Protein AF-A0A954ZZT2-F1 (afdb_monomer_lite)

Radius of gyration: 34.88 Å; chains: 1; bounding box: 81×57×88 Å

pLDDT: mean 73.2, std 16.26, range [45.31, 95.06]

Foldseek 3Di:
DDDDDDDDPPDPDPVVVVPVVVVVVVVPPPPPPDDPDDDPPDDPDPDPPDPPCPPVLNVLQVVLCVLVCLLPVVVVVVVVVVVVLVVVVVVVVVVQVVLLVVLVVVLVVCVVVVVVVSVVLCCCLVVVDDPPPDDPDDPPVVPPPDRSDPVVVSRPDDDDRPDDDDPDDPSSVQSVDPVNVVVSNVSSVVSNVSSCVVVPPPPVVVVD

Sequence (208 aa):
MTDQPNPIPDTVQPSLARSVWLRAKAAFTWTTSHTRRCSTWTLRATDRLGWSLLDPGWPFVIAAIGLLGATVLIPAFDRLDEAMWERDRASAYEQNRLDRIELHTAYLDAIERGEPGLVRSLAAEQLNRIPAGESPLLPTSNTLFLPASVFRDLEPGLITIEPRQIKNSLLERWTTNDHIRPWLILAGGVMLLIGLLPMQRREESRAL

Structure (mmCIF, N/CA/C/O backbone):
data_AF-A0A954ZZT2-F1
#
_entry.id   AF-A0A954ZZT2-F1
#
loop_
_atom_site.group_PDB
_atom_site.id
_atom_site.type_symbol
_atom_site.label_atom_id
_atom_site.label_alt_id
_atom_site.label_comp_id
_atom_site.label_asym_id
_atom_site.label_entity_id
_atom_site.label_seq_id
_atom_site.pdbx_PDB_ins_code
_atom_site.Cartn_x
_atom_site.Cartn_y
_atom_site.Cartn_z
_atom_site.occupancy
_atom_site.B_iso_or_equiv
_atom_site.auth_seq_id
_atom_site.auth_comp_id
_atom_site.auth_asym_id
_atom_site.auth_atom_id
_atom_site.pdbx_PDB_model_num
ATOM 1 N N . MET A 1 1 ? -5.606 11.806 43.693 1.00 46.94 1 MET A N 1
ATOM 2 C CA . MET A 1 1 ? -5.911 10.484 43.117 1.00 46.94 1 MET A CA 1
ATOM 3 C C . MET A 1 1 ? -5.665 10.637 41.630 1.00 46.94 1 MET A C 1
ATOM 5 O O . MET A 1 1 ? -6.473 11.230 40.936 1.00 46.94 1 MET A O 1
ATOM 9 N N . THR A 1 2 ? -4.421 10.385 41.243 1.00 48.28 2 THR A N 1
ATOM 10 C CA . THR A 1 2 ? -3.808 10.783 39.971 1.00 48.28 2 THR A CA 1
ATOM 11 C C . THR A 1 2 ? -4.015 9.688 38.941 1.00 48.28 2 THR A C 1
ATOM 13 O O . THR A 1 2 ? -3.560 8.566 39.149 1.00 48.28 2 THR A O 1
ATOM 16 N N . ASP A 1 3 ? -4.710 10.046 37.870 1.00 52.56 3 ASP A N 1
ATOM 17 C CA . ASP A 1 3 ? -4.964 9.229 36.693 1.00 52.56 3 ASP A CA 1
ATOM 18 C C . ASP A 1 3 ? -3.674 9.150 35.866 1.00 52.56 3 ASP A C 1
ATOM 20 O O . ASP A 1 3 ? -3.167 10.163 35.375 1.00 52.56 3 ASP A O 1
ATOM 24 N N . GLN A 1 4 ? -3.061 7.968 35.841 1.00 58.88 4 GLN A N 1
ATOM 25 C CA . GLN A 1 4 ? -1.827 7.720 35.108 1.00 58.88 4 GLN A CA 1
ATOM 26 C C . GLN A 1 4 ? -2.216 7.150 33.735 1.00 58.88 4 GLN A C 1
ATOM 28 O O . GLN A 1 4 ? -2.818 6.078 33.695 1.00 58.88 4 GLN A O 1
ATOM 33 N N . PRO A 1 5 ? -1.899 7.822 32.613 1.00 60.56 5 PRO A N 1
ATOM 34 C CA . PRO A 1 5 ? -2.259 7.327 31.291 1.00 60.56 5 PRO A CA 1
ATOM 35 C C . PRO A 1 5 ? -1.564 5.988 31.019 1.00 60.56 5 PRO A C 1
ATOM 37 O O . PRO A 1 5 ? -0.344 5.865 31.148 1.00 60.56 5 PRO A O 1
ATOM 40 N N . ASN A 1 6 ? -2.377 4.992 30.670 1.00 66.06 6 ASN A N 1
ATOM 41 C CA . ASN A 1 6 ? -1.965 3.637 30.325 1.00 66.06 6 ASN A CA 1
ATOM 42 C C . ASN A 1 6 ? -1.001 3.682 29.118 1.00 66.06 6 ASN A C 1
ATOM 44 O O . ASN A 1 6 ? -1.374 4.235 28.078 1.00 66.06 6 ASN A O 1
ATOM 48 N N . PRO A 1 7 ? 0.240 3.173 29.224 1.00 59.62 7 PRO A N 1
ATOM 49 C CA . PRO A 1 7 ? 1.165 3.157 28.099 1.00 59.62 7 PRO A CA 1
ATOM 50 C C . PRO A 1 7 ? 0.653 2.216 27.001 1.00 59.62 7 PRO A C 1
ATOM 52 O O . PRO A 1 7 ? 0.391 1.038 27.237 1.00 59.62 7 PRO A O 1
ATOM 55 N N . ILE A 1 8 ? 0.536 2.758 25.790 1.00 62.59 8 ILE A N 1
ATOM 56 C CA . ILE A 1 8 ? 0.211 2.031 24.559 1.00 62.59 8 ILE A CA 1
ATOM 57 C C . ILE A 1 8 ? 1.231 0.887 24.376 1.00 62.59 8 ILE A C 1
ATOM 59 O O . ILE A 1 8 ? 2.438 1.130 24.472 1.00 62.59 8 ILE A O 1
ATOM 63 N N . PRO A 1 9 ? 0.800 -0.364 24.128 1.00 59.66 9 PRO A N 1
ATOM 64 C CA . PRO A 1 9 ? 1.721 -1.469 23.896 1.00 59.66 9 PRO A CA 1
ATOM 65 C C . PRO A 1 9 ? 2.389 -1.356 22.513 1.00 59.66 9 PRO A C 1
ATOM 67 O O . PRO A 1 9 ? 1.910 -1.900 21.521 1.00 59.66 9 PRO A O 1
ATOM 70 N N . ASP A 1 10 ? 3.558 -0.715 22.460 1.00 57.97 10 ASP A N 1
ATOM 71 C CA . ASP A 1 10 ? 4.433 -0.608 21.277 1.00 57.97 10 ASP A CA 1
ATOM 72 C C . ASP A 1 10 ? 5.173 -1.924 20.942 1.00 57.97 10 ASP A C 1
ATOM 74 O O . ASP A 1 10 ? 6.395 -1.958 20.782 1.00 57.97 10 ASP A O 1
ATOM 78 N N . THR A 1 11 ? 4.472 -3.057 20.835 1.00 50.41 11 THR A N 1
ATOM 79 C CA . THR A 1 11 ? 5.125 -4.333 20.479 1.00 50.41 11 THR A CA 1
ATOM 80 C C . THR A 1 11 ? 4.388 -5.126 19.407 1.00 50.41 11 THR A C 1
ATOM 82 O O . THR A 1 11 ? 3.996 -6.275 19.595 1.00 50.41 11 THR A O 1
ATOM 85 N N . VAL A 1 12 ? 4.322 -4.567 18.197 1.00 54.19 12 VAL A N 1
ATOM 86 C CA . VAL A 1 12 ? 4.210 -5.400 16.991 1.00 54.19 12 VAL A CA 1
ATOM 87 C C . VAL A 1 12 ? 5.562 -6.092 16.781 1.00 54.19 12 VAL A C 1
ATOM 89 O O . VAL A 1 12 ? 6.496 -5.530 16.210 1.00 54.19 12 VAL A O 1
ATOM 92 N N . GLN A 1 13 ? 5.691 -7.313 17.309 1.00 54.81 13 GLN A N 1
ATOM 93 C CA . GLN A 1 13 ? 6.869 -8.171 17.157 1.00 54.81 13 GLN A CA 1
ATOM 94 C C . GLN A 1 13 ? 7.187 -8.433 15.666 1.00 54.81 13 GLN A C 1
ATOM 96 O O . GLN A 1 13 ? 6.411 -9.103 14.983 1.00 54.81 13 GLN A O 1
ATOM 101 N N . PRO A 1 14 ? 8.368 -8.039 15.148 1.00 54.28 14 PRO A N 1
ATOM 102 C CA . PRO A 1 14 ? 8.774 -8.313 13.763 1.00 54.28 14 PRO A CA 1
ATOM 103 C C . PRO A 1 14 ? 9.314 -9.745 13.542 1.00 54.28 14 PRO A C 1
ATOM 105 O O . PRO A 1 14 ? 10.009 -10.015 12.559 1.00 54.28 14 PRO A O 1
ATOM 108 N N . SER A 1 15 ? 9.047 -10.692 14.448 1.00 55.22 15 SER A N 1
ATOM 109 C CA . SER A 1 15 ? 9.712 -12.005 14.463 1.00 55.22 15 SER A CA 1
ATOM 110 C C . SER A 1 15 ? 9.201 -12.986 13.395 1.00 55.22 15 SER A C 1
ATOM 112 O O . SER A 1 15 ? 9.954 -13.870 12.980 1.00 55.22 15 SER A O 1
ATOM 114 N N . LEU A 1 16 ? 7.986 -12.803 12.864 1.00 52.12 16 LEU A N 1
ATOM 115 C CA . LEU A 1 16 ? 7.419 -13.688 11.832 1.00 52.12 16 LEU A CA 1
ATOM 116 C C . LEU A 1 16 ? 7.824 -13.326 10.391 1.00 52.12 16 LEU A C 1
ATOM 118 O O . LEU A 1 16 ? 7.761 -14.178 9.507 1.00 52.12 16 LEU A O 1
ATOM 122 N N . ALA A 1 17 ? 8.340 -12.118 10.139 1.00 49.72 17 ALA A N 1
ATOM 123 C CA . ALA A 1 17 ? 8.795 -11.720 8.799 1.00 49.72 17 ALA A CA 1
ATOM 124 C C . ALA A 1 17 ? 10.109 -12.411 8.370 1.00 49.72 17 ALA A C 1
ATOM 126 O O . ALA A 1 17 ? 10.405 -12.521 7.178 1.00 49.72 17 ALA A O 1
ATOM 127 N N . ARG A 1 18 ? 10.903 -12.924 9.324 1.00 55.03 18 ARG A N 1
ATOM 128 C CA . ARG A 1 18 ? 12.186 -13.591 9.031 1.00 55.03 18 ARG A CA 1
ATOM 129 C C . ARG A 1 18 ? 12.046 -15.058 8.610 1.00 55.03 18 ARG A C 1
ATOM 131 O O . ARG A 1 18 ? 12.901 -15.547 7.872 1.00 55.03 18 ARG A O 1
ATOM 138 N N . SER A 1 19 ? 10.997 -15.768 9.025 1.00 53.59 19 SER A N 1
ATOM 139 C CA . SER A 1 19 ? 10.869 -17.213 8.768 1.00 53.59 19 SER A CA 1
ATOM 140 C C . SER A 1 19 ? 10.402 -17.539 7.342 1.00 53.59 19 SER A C 1
ATOM 142 O O . SER A 1 19 ? 10.838 -18.538 6.767 1.00 53.59 19 SER A O 1
ATOM 144 N N . VAL A 1 20 ? 9.605 -16.665 6.717 1.00 56.78 20 VAL A N 1
ATOM 145 C CA . VAL A 1 20 ? 9.165 -16.827 5.316 1.00 56.78 20 VAL A CA 1
ATOM 146 C C . VAL A 1 20 ? 10.318 -16.573 4.335 1.00 56.78 20 VAL A C 1
ATOM 148 O O . VAL A 1 20 ? 10.505 -17.329 3.379 1.00 56.78 20 VAL A O 1
ATOM 151 N N . TRP A 1 21 ? 11.177 -15.589 4.622 1.00 52.53 21 TRP A N 1
ATOM 152 C CA . TRP A 1 21 ? 12.359 -15.283 3.805 1.00 52.53 21 TRP A CA 1
ATOM 153 C C . TRP A 1 21 ? 13.398 -16.416 3.772 1.00 52.53 21 TRP A C 1
ATOM 155 O O . TRP A 1 21 ? 14.084 -16.604 2.766 1.00 52.53 21 TRP A O 1
ATOM 165 N N . LEU A 1 22 ? 13.500 -17.213 4.841 1.00 53.84 22 LEU A N 1
ATOM 166 C CA . LEU A 1 22 ? 14.427 -18.348 4.894 1.00 53.84 22 LEU A CA 1
ATOM 167 C C . LEU A 1 22 ? 13.934 -19.563 4.092 1.00 53.84 22 LEU A C 1
ATOM 169 O O . LEU A 1 22 ? 14.756 -20.283 3.528 1.00 53.84 22 LEU A O 1
ATOM 173 N N . ARG A 1 23 ? 12.616 -19.762 3.948 1.00 53.41 23 ARG A N 1
ATOM 174 C CA . ARG A 1 23 ? 12.072 -20.845 3.108 1.00 53.41 23 ARG A CA 1
ATOM 175 C C . ARG A 1 23 ? 12.123 -20.529 1.610 1.00 53.41 23 ARG A C 1
ATOM 177 O O . ARG A 1 23 ? 12.378 -21.437 0.824 1.00 53.41 23 ARG A O 1
ATOM 184 N N . ALA A 1 24 ? 12.003 -19.261 1.212 1.00 51.53 24 ALA A N 1
ATOM 185 C CA . ALA A 1 24 ? 12.169 -18.860 -0.190 1.00 51.53 24 ALA A CA 1
ATOM 186 C C . ALA A 1 24 ? 13.616 -19.043 -0.698 1.00 51.53 24 ALA A C 1
ATOM 188 O O . ALA A 1 24 ? 13.823 -19.452 -1.840 1.00 51.53 24 ALA A O 1
ATOM 189 N N . LYS A 1 25 ? 14.631 -18.840 0.158 1.00 51.28 25 LYS A N 1
ATOM 190 C CA . LYS A 1 25 ? 16.038 -19.109 -0.201 1.00 51.28 25 LYS A CA 1
ATOM 191 C C . LYS A 1 25 ? 16.357 -20.598 -0.378 1.00 51.28 25 LYS A C 1
ATOM 193 O O . LYS A 1 25 ? 17.259 -20.921 -1.144 1.00 51.28 25 LYS A O 1
ATOM 198 N N . ALA A 1 26 ? 15.634 -21.497 0.290 1.00 49.50 26 ALA A N 1
ATOM 199 C CA . ALA A 1 26 ? 15.898 -22.935 0.213 1.00 49.50 26 ALA A CA 1
ATOM 200 C C . ALA A 1 26 ? 15.310 -23.604 -1.044 1.00 49.50 26 ALA A C 1
ATOM 202 O O . ALA A 1 26 ? 15.818 -24.634 -1.475 1.00 49.50 26 ALA A O 1
ATOM 203 N N . ALA A 1 27 ? 14.281 -23.018 -1.666 1.00 47.66 27 ALA A N 1
ATOM 204 C CA . ALA A 1 27 ? 13.694 -23.558 -2.896 1.00 47.66 27 ALA A CA 1
ATOM 205 C C . ALA A 1 27 ? 14.479 -23.175 -4.167 1.00 47.66 27 ALA A C 1
ATOM 207 O O . ALA A 1 27 ? 14.349 -23.838 -5.192 1.00 47.66 27 ALA A O 1
ATOM 208 N N . PHE A 1 28 ? 15.320 -22.135 -4.111 1.00 47.03 28 PHE A N 1
ATOM 209 C CA . PHE A 1 28 ? 16.067 -21.645 -5.277 1.00 47.03 28 PHE A CA 1
ATOM 210 C C . PHE A 1 28 ? 17.471 -22.261 -5.429 1.00 47.03 28 PHE A C 1
ATOM 212 O O . PHE A 1 28 ? 18.170 -21.988 -6.400 1.00 47.03 28 PHE A O 1
ATOM 219 N N . THR A 1 29 ? 17.910 -23.109 -4.495 1.00 52.84 29 THR A N 1
ATOM 220 C CA . THR A 1 29 ? 19.276 -23.665 -4.491 1.00 52.84 29 THR A CA 1
ATOM 221 C C . THR A 1 29 ? 19.376 -25.119 -4.961 1.00 52.84 29 THR A C 1
ATOM 223 O O . THR A 1 29 ? 20.460 -25.692 -4.888 1.00 52.84 29 THR A O 1
ATOM 226 N N . TRP A 1 30 ? 18.297 -25.731 -5.471 1.00 50.53 30 TRP A N 1
ATOM 227 C CA . TRP A 1 30 ? 18.252 -27.188 -5.702 1.00 50.53 30 TRP A CA 1
ATOM 228 C C . TRP A 1 30 ? 18.155 -27.684 -7.156 1.00 50.53 30 TRP A C 1
ATOM 230 O O . TRP A 1 30 ? 17.943 -28.874 -7.373 1.00 50.53 30 TRP A O 1
ATOM 240 N N . THR A 1 31 ? 18.380 -26.840 -8.170 1.00 53.06 31 THR A N 1
ATOM 241 C CA . THR A 1 31 ? 18.335 -27.271 -9.590 1.00 53.06 31 THR A CA 1
ATOM 242 C C . THR A 1 31 ? 19.587 -26.927 -10.403 1.00 53.06 31 THR A C 1
ATOM 244 O O . THR A 1 31 ? 19.515 -26.695 -11.605 1.00 53.06 31 THR A O 1
ATOM 247 N N . THR A 1 32 ? 20.769 -26.937 -9.784 1.00 58.91 32 THR A N 1
ATOM 248 C CA . THR A 1 32 ? 22.051 -26.780 -10.504 1.00 58.91 32 THR A CA 1
ATOM 249 C C . THR A 1 32 ? 23.092 -27.812 -10.085 1.00 58.91 32 THR A C 1
ATOM 251 O O . THR A 1 32 ? 24.275 -27.523 -9.928 1.00 58.91 32 THR A O 1
ATOM 254 N N . SER A 1 33 ? 22.674 -29.070 -9.953 1.00 61.88 33 SER A N 1
ATOM 255 C CA . SER A 1 33 ? 23.613 -30.187 -9.999 1.00 61.88 33 SER A CA 1
ATOM 256 C C . SER A 1 33 ? 23.241 -31.072 -11.179 1.00 61.88 33 SER A C 1
ATOM 258 O O . SER A 1 33 ? 22.193 -31.699 -11.154 1.00 61.88 33 SER A O 1
ATOM 260 N N . HIS A 1 34 ? 24.076 -31.048 -12.221 1.00 58.88 34 HIS A N 1
ATOM 261 C CA . HIS A 1 34 ? 24.376 -32.118 -13.191 1.00 58.88 34 HIS A CA 1
ATOM 262 C C . HIS A 1 34 ? 24.691 -31.540 -14.574 1.00 58.88 34 HIS A C 1
ATOM 264 O O . HIS A 1 34 ? 23.915 -31.661 -15.509 1.00 58.88 34 HIS A O 1
ATOM 270 N N . THR A 1 35 ? 25.895 -30.983 -14.704 1.00 54.31 35 THR A N 1
ATOM 271 C CA . THR A 1 35 ? 26.710 -31.089 -15.927 1.00 54.31 35 THR A CA 1
ATOM 272 C C . THR A 1 35 ? 28.159 -30.777 -15.571 1.00 54.31 35 THR A C 1
ATOM 274 O O . THR A 1 35 ? 28.754 -29.776 -15.955 1.00 54.31 35 THR A O 1
ATOM 277 N N . ARG A 1 36 ? 28.767 -31.700 -14.814 1.00 54.88 36 ARG A N 1
ATOM 278 C CA . ARG A 1 36 ? 30.220 -31.867 -14.842 1.00 54.88 36 ARG A CA 1
ATOM 279 C C . ARG A 1 36 ? 30.587 -32.374 -16.235 1.00 54.88 36 ARG A C 1
ATOM 281 O O . ARG A 1 36 ? 30.540 -33.575 -16.490 1.00 54.88 36 ARG A O 1
ATOM 288 N N . ARG A 1 37 ? 30.965 -31.474 -17.137 1.00 52.28 37 ARG A N 1
ATOM 289 C CA . ARG A 1 37 ? 31.856 -31.840 -18.232 1.00 52.28 37 ARG A CA 1
ATOM 290 C C . ARG A 1 37 ? 32.860 -30.723 -18.465 1.00 52.28 37 ARG A C 1
ATOM 292 O O . ARG A 1 37 ? 32.524 -29.562 -18.652 1.00 52.28 37 ARG A O 1
ATOM 299 N N . CYS A 1 38 ? 34.104 -31.148 -18.336 1.00 53.59 38 CYS A N 1
ATOM 300 C CA . CYS A 1 38 ? 35.332 -30.401 -18.442 1.00 53.59 38 CYS A CA 1
ATOM 301 C C . CYS A 1 38 ? 35.429 -29.716 -19.814 1.00 53.59 38 CYS A C 1
ATOM 303 O O . CYS A 1 38 ? 35.477 -30.398 -20.835 1.00 53.59 38 CYS A O 1
ATOM 305 N N . SER A 1 39 ? 35.505 -28.389 -19.836 1.00 60.44 39 SER A N 1
ATOM 306 C CA . SER A 1 39 ? 36.209 -27.669 -20.895 1.00 60.44 39 SER A CA 1
ATOM 307 C C . SER A 1 39 ? 36.962 -26.521 -20.240 1.00 60.44 39 SER A C 1
ATOM 309 O O . SER A 1 39 ? 36.393 -25.489 -19.887 1.00 60.44 39 SER A O 1
ATOM 311 N N . THR A 1 40 ? 38.245 -26.750 -20.009 1.00 60.81 40 THR A N 1
ATOM 312 C CA . THR A 1 40 ? 39.222 -25.758 -19.577 1.00 60.81 40 THR A CA 1
ATOM 313 C C . THR A 1 40 ? 39.442 -24.751 -20.704 1.00 60.81 40 THR A C 1
ATOM 315 O O . THR A 1 40 ? 40.401 -24.859 -21.463 1.00 60.81 40 THR A O 1
ATOM 318 N N . TRP A 1 41 ? 38.544 -23.774 -20.825 1.00 58.19 41 TRP A N 1
ATOM 319 C CA . TRP A 1 41 ? 38.803 -22.547 -21.571 1.00 58.19 41 TRP A CA 1
ATOM 320 C C . TRP A 1 41 ? 39.363 -21.533 -20.587 1.00 58.19 41 TRP A C 1
ATOM 322 O O . TRP A 1 41 ? 38.661 -20.919 -19.788 1.00 58.19 41 TRP A O 1
ATOM 332 N N . THR A 1 42 ? 40.685 -21.460 -20.593 1.00 56.62 42 THR A N 1
ATOM 333 C CA . THR A 1 42 ? 41.491 -20.562 -19.783 1.00 56.62 42 THR A CA 1
ATOM 334 C C . THR A 1 42 ? 41.110 -19.106 -20.024 1.00 56.62 42 THR A C 1
ATOM 336 O O . THR A 1 42 ? 41.115 -18.618 -21.155 1.00 56.62 42 THR A O 1
ATOM 339 N N . LEU A 1 43 ? 40.845 -18.423 -18.914 1.00 54.34 43 LEU A N 1
ATOM 340 C CA . LEU A 1 43 ? 40.709 -16.983 -18.763 1.00 54.34 43 LEU A CA 1
ATOM 341 C C . LEU A 1 43 ? 41.917 -16.246 -19.372 1.00 54.34 43 LEU A C 1
ATOM 343 O O . LEU A 1 43 ? 43.003 -16.226 -18.800 1.00 54.34 43 LEU A O 1
ATOM 347 N N . ARG A 1 44 ? 41.717 -15.612 -20.529 1.00 52.19 44 ARG A N 1
ATOM 348 C CA . ARG A 1 44 ? 42.590 -14.559 -21.073 1.00 52.19 44 ARG A CA 1
ATOM 349 C C . ARG A 1 44 ? 41.711 -13.452 -21.657 1.00 52.19 44 ARG A C 1
ATOM 351 O O . ARG A 1 44 ? 41.666 -13.256 -22.866 1.00 52.19 44 ARG A O 1
ATOM 358 N N . ALA A 1 45 ? 40.940 -12.781 -20.802 1.00 55.69 45 ALA A N 1
ATOM 359 C CA . ALA A 1 45 ? 40.011 -11.734 -21.239 1.00 55.69 45 ALA A CA 1
ATOM 360 C C . ALA A 1 45 ? 39.885 -10.549 -20.263 1.00 55.69 45 ALA A C 1
ATOM 362 O O . ALA A 1 45 ? 38.881 -9.848 -20.303 1.00 55.69 45 ALA A O 1
ATOM 363 N N . THR A 1 46 ? 40.873 -10.298 -19.396 1.00 57.03 46 THR A N 1
ATOM 364 C CA . THR A 1 46 ? 40.755 -9.248 -18.360 1.00 57.03 46 THR A CA 1
ATOM 365 C C . THR A 1 46 ? 41.781 -8.115 -18.420 1.00 57.03 46 THR A C 1
ATOM 367 O O . THR A 1 46 ? 41.699 -7.225 -17.587 1.00 57.03 46 THR A O 1
ATOM 370 N N . ASP A 1 47 ? 42.654 -8.044 -19.435 1.00 54.97 47 ASP A N 1
ATOM 371 C CA . ASP A 1 47 ? 43.708 -7.002 -19.481 1.00 54.97 47 ASP A CA 1
ATOM 372 C C . ASP A 1 47 ? 43.492 -5.894 -20.533 1.00 54.97 47 ASP A C 1
ATOM 374 O O . ASP A 1 47 ? 44.383 -5.090 -20.794 1.00 54.97 47 ASP A O 1
ATOM 378 N N . ARG A 1 48 ? 42.303 -5.786 -21.149 1.00 53.62 48 ARG A N 1
ATOM 379 C CA . ARG A 1 48 ? 41.953 -4.653 -22.043 1.00 53.62 48 ARG A CA 1
ATOM 380 C C . ARG A 1 48 ? 40.625 -3.980 -21.684 1.00 53.62 48 ARG A C 1
ATOM 382 O O . ARG A 1 48 ? 39.847 -3.598 -22.560 1.00 53.62 48 ARG A O 1
ATOM 389 N N . LEU A 1 49 ? 40.407 -3.772 -20.388 1.00 58.47 49 LEU A N 1
ATOM 390 C CA . LEU A 1 49 ? 39.296 -2.994 -19.817 1.00 58.47 49 LEU A CA 1
ATOM 391 C C . LEU A 1 49 ? 39.447 -1.463 -19.988 1.00 58.47 49 LEU A C 1
ATOM 393 O O . LEU A 1 49 ? 38.848 -0.697 -19.246 1.00 58.47 49 LEU A O 1
ATOM 397 N N . GLY A 1 50 ? 40.244 -1.003 -20.959 1.00 63.12 50 GLY A N 1
ATOM 398 C CA . GLY A 1 50 ? 40.449 0.423 -21.222 1.00 63.12 50 GLY A CA 1
ATOM 399 C C . GLY A 1 50 ? 39.268 1.054 -21.955 1.00 63.12 50 GLY A C 1
ATOM 400 O O . GLY A 1 50 ? 38.528 1.818 -21.361 1.00 63.12 50 GLY A O 1
ATOM 401 N N . TRP A 1 51 ? 39.048 0.707 -23.230 1.00 57.22 51 TRP A N 1
ATOM 402 C CA . TRP A 1 51 ? 38.030 1.357 -24.082 1.00 57.22 51 TRP A CA 1
ATOM 403 C C . TRP A 1 51 ? 37.279 0.407 -25.032 1.00 57.22 51 TRP A C 1
ATOM 405 O O . TRP A 1 51 ? 36.497 0.856 -25.861 1.00 57.22 51 TRP A O 1
ATOM 415 N N . SER A 1 52 ? 37.464 -0.913 -24.908 1.00 60.03 52 SER A N 1
ATOM 416 C CA . SER A 1 52 ? 36.740 -1.893 -25.744 1.00 60.03 52 SER A CA 1
ATOM 417 C C . SER A 1 52 ? 35.311 -2.197 -25.266 1.00 60.03 52 SER A C 1
ATOM 419 O O . SER A 1 52 ? 34.555 -2.841 -25.985 1.00 60.03 52 SER A O 1
ATOM 421 N N . LEU A 1 53 ? 34.933 -1.705 -24.078 1.00 57.09 53 LEU A N 1
ATOM 422 C CA . LEU A 1 53 ? 33.573 -1.777 -23.523 1.00 57.09 53 LEU A CA 1
ATOM 423 C C . LEU A 1 53 ? 32.595 -0.792 -24.186 1.00 57.09 53 LEU A C 1
ATOM 425 O O . LEU A 1 53 ? 31.388 -0.971 -24.072 1.00 57.09 53 LEU A O 1
ATOM 429 N N . LEU A 1 54 ? 33.098 0.207 -24.919 1.00 62.66 54 LEU A N 1
ATOM 430 C CA . LEU A 1 54 ? 32.301 1.076 -25.793 1.00 62.66 54 LEU A CA 1
ATOM 431 C C . LEU A 1 54 ? 32.096 0.421 -27.170 1.00 62.66 54 LEU A C 1
ATOM 433 O O . LEU A 1 54 ? 32.201 1.071 -28.207 1.00 62.66 54 LEU A O 1
ATOM 437 N N . ASP A 1 55 ? 31.826 -0.885 -27.192 1.00 71.12 55 ASP A N 1
ATOM 438 C CA . ASP A 1 55 ? 31.218 -1.494 -28.370 1.00 71.12 55 ASP A CA 1
ATOM 439 C C . ASP A 1 55 ? 29.791 -0.921 -28.465 1.00 71.12 55 ASP A C 1
ATOM 441 O O . ASP A 1 55 ? 29.055 -0.989 -27.470 1.00 71.12 55 ASP A O 1
ATOM 445 N N . PRO A 1 56 ? 29.385 -0.303 -29.591 1.00 75.31 56 PRO A N 1
ATOM 446 C CA . PRO A 1 56 ? 28.117 0.417 -29.690 1.00 75.31 56 PRO A CA 1
ATOM 447 C C . PRO A 1 56 ? 26.881 -0.405 -29.302 1.00 75.31 56 PRO A C 1
ATOM 449 O O . PRO A 1 56 ? 25.863 0.201 -28.999 1.00 75.31 56 PRO A O 1
ATOM 452 N N . GLY A 1 57 ? 26.945 -1.743 -29.264 1.00 81.81 57 GLY A N 1
ATOM 453 C CA . GLY A 1 57 ? 25.824 -2.607 -28.865 1.00 81.81 57 GLY A CA 1
ATOM 454 C C . GLY A 1 57 ? 25.540 -2.685 -27.356 1.00 81.81 57 GLY A C 1
ATOM 455 O O . GLY A 1 57 ? 24.383 -2.809 -26.955 1.00 81.81 57 GLY A O 1
ATOM 456 N N . TRP A 1 58 ? 26.555 -2.565 -26.493 1.00 87.31 58 TRP A N 1
ATOM 457 C CA . TRP A 1 58 ? 26.398 -2.713 -25.036 1.00 87.31 58 TRP A CA 1
ATOM 458 C C . TRP A 1 58 ? 25.432 -1.721 -24.365 1.00 87.31 58 TRP A C 1
ATOM 460 O O . TRP A 1 58 ? 24.602 -2.167 -23.563 1.00 87.31 58 TRP A O 1
ATOM 470 N N . PRO A 1 59 ? 25.468 -0.404 -24.663 1.00 88.19 59 PRO A N 1
ATOM 471 C CA . PRO A 1 59 ? 24.518 0.529 -24.058 1.00 88.19 59 PRO A CA 1
ATOM 472 C C . PRO A 1 59 ? 23.066 0.197 -24.423 1.00 88.19 59 PRO A C 1
ATOM 474 O O . PRO A 1 59 ? 22.182 0.380 -23.587 1.00 88.19 59 PRO A O 1
ATOM 477 N N . PHE A 1 60 ? 22.809 -0.355 -25.617 1.00 88.56 60 PHE A N 1
ATOM 478 C CA . PHE A 1 60 ? 21.463 -0.778 -26.013 1.00 88.56 60 PHE A CA 1
ATOM 479 C C . PHE A 1 60 ? 20.967 -1.966 -25.197 1.00 88.56 60 PHE A C 1
ATOM 481 O O . PHE A 1 60 ? 19.812 -1.971 -24.786 1.00 88.56 60 PHE A O 1
ATOM 488 N N . VAL A 1 61 ? 21.832 -2.940 -24.907 1.00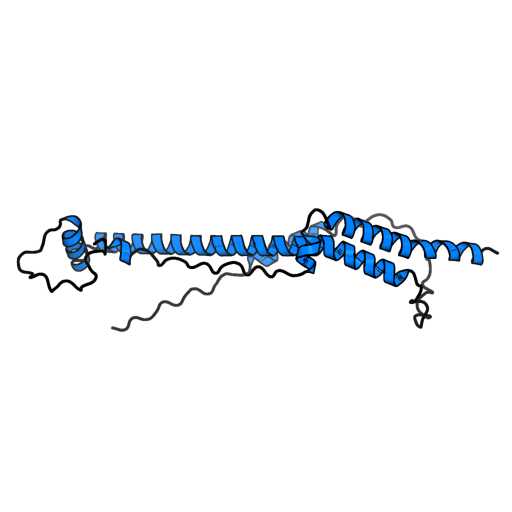 89.38 61 VAL A N 1
ATOM 489 C CA . VAL A 1 61 ? 21.463 -4.095 -24.077 1.00 89.38 61 VAL A CA 1
ATOM 490 C C . VAL A 1 61 ? 21.142 -3.659 -22.647 1.00 89.38 61 VAL A C 1
ATOM 492 O O . VAL A 1 61 ? 20.105 -4.047 -22.113 1.00 89.38 61 VAL A O 1
ATOM 495 N N . ILE A 1 62 ? 21.983 -2.813 -22.037 1.00 91.81 62 ILE A N 1
ATOM 496 C CA . ILE A 1 62 ? 21.734 -2.298 -20.680 1.00 91.81 62 ILE A CA 1
ATOM 497 C C . ILE A 1 62 ? 20.428 -1.504 -20.642 1.00 91.81 62 ILE A C 1
ATOM 499 O O . ILE A 1 62 ? 19.607 -1.717 -19.752 1.00 91.81 62 ILE A O 1
ATOM 503 N N . ALA A 1 63 ? 20.214 -0.617 -21.613 1.00 91.38 63 ALA A N 1
ATOM 504 C CA . ALA A 1 63 ? 18.998 0.178 -21.685 1.00 91.38 63 ALA A CA 1
ATOM 505 C C . ALA A 1 63 ? 17.750 -0.690 -21.919 1.00 91.38 63 ALA A C 1
ATOM 507 O O . ALA A 1 63 ? 16.730 -0.459 -21.277 1.00 91.38 63 ALA A O 1
ATOM 508 N N . ALA A 1 64 ? 17.834 -1.726 -22.758 1.00 91.25 64 ALA A N 1
ATOM 509 C CA . ALA A 1 64 ? 16.742 -2.667 -22.991 1.00 91.25 64 ALA A CA 1
ATOM 510 C C . ALA A 1 64 ? 16.385 -3.464 -21.729 1.00 91.25 64 ALA A C 1
ATOM 512 O O . ALA A 1 64 ? 15.211 -3.564 -21.378 1.00 91.25 64 ALA A O 1
ATOM 513 N N . ILE A 1 65 ? 17.387 -3.993 -21.018 1.00 94.44 65 ILE A N 1
ATOM 514 C CA . ILE A 1 65 ? 17.183 -4.708 -19.751 1.00 94.44 65 ILE A CA 1
ATOM 515 C C . ILE A 1 65 ? 16.613 -3.763 -18.695 1.00 94.44 65 ILE A C 1
ATOM 517 O O . ILE A 1 65 ? 15.684 -4.139 -17.986 1.00 94.44 65 ILE A O 1
ATOM 521 N N . GLY A 1 66 ? 17.128 -2.536 -18.604 1.00 93.69 66 GLY A N 1
ATOM 522 C CA . GLY A 1 66 ? 16.610 -1.517 -17.696 1.00 93.69 66 GLY A CA 1
ATOM 523 C C . GLY A 1 66 ? 15.151 -1.174 -17.991 1.00 93.69 66 GLY A C 1
ATOM 524 O O . GLY A 1 66 ? 14.335 -1.142 -17.073 1.00 93.69 66 GLY A O 1
ATOM 525 N N . LEU A 1 67 ? 14.802 -0.990 -19.267 1.00 90.75 67 LEU A N 1
ATOM 526 C CA . LEU A 1 67 ? 13.440 -0.689 -19.702 1.00 90.75 67 LEU A CA 1
ATOM 527 C C . LEU A 1 67 ? 12.488 -1.857 -19.415 1.00 90.75 67 LEU A C 1
ATOM 529 O O . LEU A 1 67 ? 11.461 -1.661 -18.772 1.00 90.75 67 LEU A O 1
ATOM 533 N N . LEU A 1 68 ? 12.838 -3.078 -19.829 1.00 91.06 68 LEU A N 1
ATOM 534 C CA . LEU A 1 68 ? 12.028 -4.273 -19.568 1.00 91.06 68 LEU A CA 1
ATOM 535 C C . LEU A 1 68 ? 11.906 -4.549 -18.065 1.00 91.06 68 LEU A C 1
ATOM 537 O O . LEU A 1 68 ? 10.810 -4.804 -17.567 1.00 91.06 68 LEU A O 1
ATOM 541 N N . GLY A 1 69 ? 13.005 -4.417 -17.324 1.00 92.81 69 GLY A N 1
ATOM 542 C CA . GLY A 1 69 ? 13.026 -4.524 -15.871 1.00 92.81 69 GLY A CA 1
ATOM 543 C C . GLY A 1 69 ? 12.071 -3.527 -15.224 1.00 92.81 69 GLY A C 1
ATOM 544 O O . GLY A 1 69 ? 11.214 -3.934 -14.447 1.00 92.81 69 GLY A O 1
ATOM 545 N N . ALA A 1 70 ? 12.136 -2.249 -15.602 1.00 88.56 70 ALA A N 1
ATOM 546 C CA . ALA A 1 70 ? 11.234 -1.218 -15.097 1.00 88.56 70 ALA A CA 1
ATOM 547 C C . ALA A 1 70 ? 9.757 -1.531 -15.399 1.00 88.56 70 ALA A C 1
ATOM 549 O O . ALA A 1 70 ? 8.916 -1.379 -14.516 1.00 88.56 70 ALA A O 1
ATOM 550 N N . THR A 1 71 ? 9.432 -2.037 -16.598 1.00 87.69 71 THR A N 1
ATOM 551 C CA . THR A 1 71 ? 8.036 -2.356 -16.971 1.00 87.69 71 THR A CA 1
ATOM 552 C C . THR A 1 71 ? 7.399 -3.442 -16.107 1.00 87.69 71 THR A C 1
ATOM 554 O O . THR A 1 71 ? 6.188 -3.419 -15.904 1.00 87.69 71 THR A O 1
ATOM 557 N N . VAL A 1 72 ? 8.197 -4.382 -15.595 1.00 90.50 72 VAL A N 1
ATOM 558 C CA . VAL A 1 72 ? 7.722 -5.465 -14.722 1.00 90.50 72 VAL A CA 1
ATOM 559 C C . VAL A 1 72 ? 7.815 -5.067 -13.253 1.00 90.50 72 VAL A C 1
ATOM 561 O O . VAL A 1 72 ? 6.936 -5.395 -12.460 1.00 90.50 72 VAL A O 1
ATOM 564 N N . LEU A 1 73 ? 8.882 -4.361 -12.884 1.00 90.94 73 LEU A N 1
ATOM 565 C CA . LEU A 1 73 ? 9.216 -4.086 -11.496 1.00 90.94 73 LEU A CA 1
ATOM 566 C C . LEU A 1 73 ? 8.345 -2.978 -10.891 1.00 90.94 73 LEU A C 1
ATOM 568 O O . LEU A 1 73 ? 7.907 -3.121 -9.754 1.00 90.94 73 LEU A O 1
ATOM 572 N N . ILE A 1 74 ? 8.044 -1.917 -11.645 1.00 88.50 74 ILE A N 1
ATOM 573 C CA . ILE A 1 74 ? 7.191 -0.809 -11.180 1.00 88.50 74 ILE A CA 1
ATOM 574 C C . ILE A 1 74 ? 5.797 -1.304 -10.748 1.00 88.50 74 ILE A C 1
ATOM 576 O O . ILE A 1 74 ? 5.467 -1.144 -9.575 1.00 88.50 74 ILE A O 1
ATOM 580 N N . PRO A 1 75 ? 5.007 -2.002 -11.595 1.00 86.69 75 PRO A N 1
ATOM 581 C CA . PRO A 1 75 ? 3.677 -2.459 -11.183 1.00 86.69 75 PRO A CA 1
ATOM 582 C C . PRO A 1 75 ? 3.713 -3.516 -10.069 1.00 86.69 75 PRO A C 1
ATOM 584 O O . PRO A 1 75 ? 2.708 -3.734 -9.394 1.00 86.69 75 PRO A O 1
ATOM 587 N N . ALA A 1 76 ? 4.841 -4.207 -9.873 1.00 89.62 76 ALA A N 1
ATOM 588 C CA . ALA A 1 76 ? 5.005 -5.126 -8.752 1.00 89.62 76 ALA A CA 1
ATOM 589 C C . ALA A 1 76 ? 5.143 -4.375 -7.418 1.00 89.62 76 ALA A C 1
ATOM 591 O O . ALA A 1 76 ? 4.548 -4.801 -6.428 1.00 89.62 76 ALA A O 1
ATOM 592 N N . PHE A 1 77 ? 5.877 -3.257 -7.400 1.00 90.44 77 PHE A N 1
ATOM 593 C CA . PHE A 1 77 ? 5.968 -2.388 -6.225 1.00 90.44 77 PHE A CA 1
ATOM 594 C C . PHE A 1 77 ? 4.623 -1.741 -5.892 1.00 90.44 77 PHE A C 1
ATOM 596 O O . PHE A 1 77 ? 4.207 -1.806 -4.740 1.00 90.44 77 PHE A O 1
ATOM 603 N N . ASP A 1 78 ? 3.886 -1.246 -6.889 1.00 88.88 78 ASP A N 1
ATOM 604 C CA . ASP A 1 78 ? 2.572 -0.628 -6.651 1.00 88.88 78 ASP A CA 1
ATOM 605 C C . ASP A 1 78 ? 1.577 -1.604 -6.006 1.00 88.88 78 ASP A C 1
ATOM 607 O O . ASP A 1 78 ? 0.808 -1.234 -5.119 1.00 88.88 78 ASP A O 1
ATOM 611 N N . ARG A 1 79 ? 1.606 -2.877 -6.422 1.00 88.19 79 ARG A N 1
ATOM 612 C CA . ARG A 1 79 ? 0.774 -3.936 -5.828 1.00 88.19 79 ARG A CA 1
ATOM 613 C C . ARG A 1 79 ? 1.184 -4.275 -4.401 1.00 88.19 79 ARG A C 1
ATOM 615 O O . ARG A 1 79 ? 0.319 -4.608 -3.595 1.00 88.19 79 ARG A O 1
ATOM 622 N N . LEU A 1 80 ? 2.481 -4.233 -4.099 1.00 92.38 80 LEU A N 1
ATOM 623 C CA . LEU A 1 80 ? 2.970 -4.448 -2.740 1.00 92.38 80 LEU A CA 1
ATOM 624 C C . LEU A 1 80 ? 2.519 -3.309 -1.823 1.00 92.38 80 LEU A C 1
ATOM 626 O O . LEU A 1 80 ? 2.009 -3.581 -0.739 1.00 92.38 80 LEU A O 1
ATOM 630 N N . ASP A 1 81 ? 2.655 -2.066 -2.277 1.00 91.19 81 ASP A N 1
ATOM 631 C CA . ASP A 1 81 ? 2.236 -0.887 -1.522 1.00 91.19 81 ASP A CA 1
ATOM 632 C C . ASP A 1 81 ? 0.719 -0.878 -1.284 1.00 91.19 81 ASP A C 1
ATOM 634 O O . ASP A 1 81 ? 0.277 -0.581 -0.175 1.00 91.19 81 ASP A O 1
ATOM 638 N N . GLU A 1 82 ? -0.085 -1.264 -2.284 1.00 90.69 82 GLU A N 1
ATOM 639 C CA . GLU A 1 82 ? -1.538 -1.420 -2.122 1.00 90.69 82 GLU A CA 1
ATOM 640 C C . GLU A 1 82 ? -1.873 -2.486 -1.073 1.00 90.69 82 GLU A C 1
ATOM 642 O O . GLU A 1 82 ? -2.633 -2.226 -0.144 1.00 90.69 82 GLU A O 1
ATOM 647 N N . ALA A 1 83 ? -1.252 -3.665 -1.163 1.00 94.19 83 ALA A N 1
ATOM 648 C CA . ALA A 1 83 ? -1.492 -4.746 -0.212 1.00 94.19 83 ALA A CA 1
ATOM 649 C C . ALA A 1 83 ? -1.060 -4.374 1.218 1.00 94.19 83 ALA A C 1
ATOM 651 O O . ALA A 1 83 ? -1.717 -4.753 2.190 1.00 94.19 83 ALA A O 1
ATOM 652 N N . MET A 1 84 ? 0.039 -3.628 1.365 1.00 93.88 84 MET A N 1
ATOM 653 C CA . MET A 1 84 ? 0.474 -3.105 2.661 1.00 93.88 84 MET A CA 1
ATOM 654 C C . MET A 1 84 ? -0.539 -2.107 3.222 1.00 93.88 84 MET A C 1
ATOM 656 O O . MET A 1 84 ? -0.897 -2.208 4.394 1.00 93.88 84 MET A O 1
ATOM 660 N N . TRP A 1 85 ? -1.052 -1.202 2.388 1.00 93.88 85 TRP A N 1
ATOM 661 C CA . TRP A 1 85 ? -2.066 -0.239 2.803 1.00 93.88 85 TRP A CA 1
ATOM 662 C C . TRP A 1 85 ? -3.385 -0.916 3.206 1.00 93.88 85 TRP A C 1
ATOM 664 O O . TRP A 1 85 ? -3.943 -0.590 4.253 1.00 93.88 85 TRP A O 1
ATOM 674 N N . GLU A 1 86 ? -3.861 -1.901 2.440 1.00 93.44 86 GLU A N 1
ATOM 675 C CA . GLU A 1 86 ? -5.056 -2.683 2.785 1.00 93.44 86 GLU A CA 1
ATOM 676 C C . GLU A 1 86 ? -4.887 -3.438 4.108 1.00 93.44 86 GLU A C 1
ATOM 678 O O . GLU A 1 86 ? -5.800 -3.448 4.939 1.00 93.44 86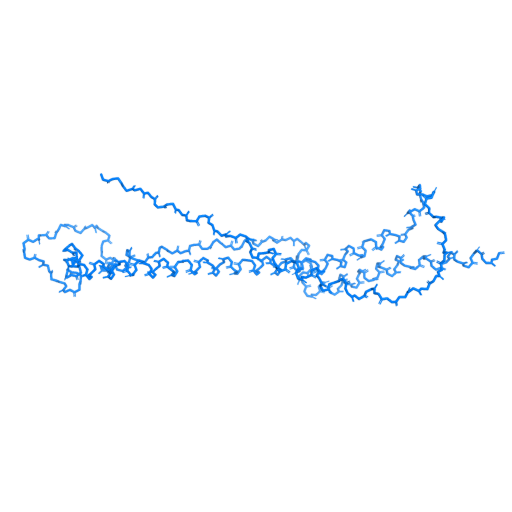 GLU A O 1
ATOM 683 N N . ARG A 1 87 ? -3.710 -4.035 4.332 1.00 95.06 87 ARG A N 1
ATOM 684 C CA . ARG A 1 87 ? -3.376 -4.710 5.592 1.00 95.06 87 ARG A CA 1
ATOM 685 C C . ARG A 1 87 ? -3.418 -3.739 6.766 1.00 95.06 87 ARG A C 1
ATOM 687 O O . ARG A 1 87 ? -4.043 -4.042 7.779 1.00 95.06 87 ARG A O 1
ATOM 694 N N . ASP A 1 88 ? -2.755 -2.595 6.644 1.00 93.12 88 ASP A N 1
ATOM 695 C CA . ASP A 1 88 ? -2.664 -1.614 7.729 1.00 93.12 88 ASP A CA 1
ATOM 696 C C . ASP A 1 88 ? -4.048 -1.031 8.043 1.00 93.12 88 ASP A C 1
ATOM 698 O O . ASP A 1 88 ? -4.440 -0.911 9.206 1.00 93.12 88 ASP A O 1
ATOM 702 N N . ARG A 1 89 ? -4.851 -0.789 7.002 1.00 92.56 89 ARG A N 1
ATOM 703 C CA . ARG A 1 89 ? -6.256 -0.399 7.124 1.00 92.56 89 ARG A CA 1
ATOM 704 C C . ARG A 1 89 ? -7.085 -1.455 7.862 1.00 92.56 89 ARG A C 1
ATOM 706 O O . ARG A 1 89 ? -7.865 -1.109 8.747 1.00 92.56 89 ARG A O 1
ATOM 713 N N . ALA A 1 90 ? -6.939 -2.729 7.505 1.00 93.25 90 ALA A N 1
ATOM 714 C CA . ALA A 1 90 ? -7.643 -3.826 8.165 1.00 93.25 90 ALA A CA 1
ATOM 715 C C . ALA A 1 90 ? -7.243 -3.952 9.643 1.00 93.25 90 ALA A C 1
ATOM 717 O O . ALA A 1 90 ? -8.117 -4.083 10.498 1.00 93.25 90 ALA A O 1
ATOM 718 N N . SER A 1 91 ? -5.948 -3.823 9.945 1.00 94.06 91 SER A N 1
ATOM 719 C CA . SER A 1 91 ? -5.426 -3.853 11.315 1.00 94.06 91 SER A CA 1
ATOM 720 C C . SER A 1 91 ? -5.993 -2.722 12.175 1.00 94.06 91 SER A C 1
ATOM 722 O O . SER A 1 91 ? -6.332 -2.955 13.332 1.00 94.06 91 SER A O 1
ATOM 724 N N . ALA A 1 92 ? -6.136 -1.512 11.626 1.00 90.25 92 ALA A N 1
ATOM 725 C CA . ALA A 1 92 ? -6.743 -0.396 12.349 1.00 90.25 92 ALA A CA 1
ATOM 726 C C . ALA A 1 92 ? -8.211 -0.687 12.713 1.00 90.25 92 ALA A C 1
ATOM 728 O O . ALA A 1 92 ? -8.639 -0.446 13.840 1.00 90.25 92 ALA A O 1
ATOM 729 N N . TYR A 1 93 ? -8.987 -1.265 11.786 1.00 91.75 93 TYR A N 1
ATOM 730 C CA . TYR A 1 93 ? -10.367 -1.665 12.077 1.00 91.75 93 TYR A CA 1
ATOM 731 C C . TYR A 1 93 ? -10.462 -2.782 13.115 1.00 91.75 93 TYR A C 1
ATOM 733 O O . TYR A 1 93 ? -11.411 -2.794 13.897 1.00 91.75 93 TYR A O 1
ATOM 741 N N . GLU A 1 94 ? -9.528 -3.730 13.105 1.00 94.38 94 GLU A N 1
ATOM 742 C CA . GLU A 1 94 ? -9.486 -4.806 14.091 1.00 94.38 94 GLU A CA 1
ATOM 743 C C . GLU A 1 94 ? -9.252 -4.254 15.498 1.00 94.38 94 GLU A C 1
ATOM 745 O O . GLU A 1 94 ? -10.027 -4.567 16.398 1.00 94.38 94 GLU A O 1
ATOM 750 N N . GLN A 1 95 ? -8.271 -3.364 15.663 1.00 92.75 95 GLN A N 1
ATOM 751 C CA . GLN A 1 95 ? -7.972 -2.728 16.949 1.00 92.75 95 GLN A CA 1
ATOM 752 C C . GLN A 1 95 ? -9.191 -1.999 17.515 1.00 92.75 95 GLN A C 1
ATOM 754 O O . GLN A 1 95 ? -9.619 -2.295 18.622 1.00 92.75 95 GLN A O 1
ATOM 759 N N . ASN A 1 96 ? -9.857 -1.165 16.716 1.00 90.69 96 ASN A N 1
ATOM 760 C CA . ASN A 1 96 ? -11.039 -0.448 17.198 1.00 90.69 96 ASN A CA 1
ATOM 761 C C . ASN A 1 96 ? -12.209 -1.383 17.569 1.00 90.69 96 ASN A C 1
ATOM 763 O O . ASN A 1 96 ? -13.011 -1.101 18.459 1.00 90.69 96 ASN A O 1
ATOM 767 N N . ARG A 1 97 ? -12.338 -2.533 16.894 1.00 91.00 97 ARG A N 1
ATOM 768 C CA . ARG A 1 97 ? -13.341 -3.538 17.278 1.00 91.00 97 ARG A CA 1
ATOM 769 C C . ARG A 1 97 ? -12.996 -4.191 18.610 1.00 91.00 97 ARG A C 1
ATOM 771 O O . ARG A 1 97 ? -13.913 -4.442 19.388 1.00 91.00 97 ARG A O 1
ATOM 778 N N . LEU A 1 98 ? -11.718 -4.467 18.854 1.00 94.50 98 LEU A N 1
ATOM 779 C CA . LEU A 1 98 ? -11.248 -5.005 20.128 1.00 94.50 98 LEU A CA 1
ATOM 780 C C . LEU A 1 98 ? -11.476 -3.996 21.255 1.00 94.50 98 LEU A C 1
ATOM 782 O O . LEU A 1 98 ? -12.103 -4.365 22.244 1.00 94.50 98 LEU A O 1
ATOM 786 N N . ASP A 1 99 ? -11.113 -2.729 21.050 1.00 91.75 99 ASP A N 1
ATOM 787 C CA . ASP A 1 99 ? -11.342 -1.647 22.017 1.00 91.75 99 ASP A CA 1
ATOM 788 C C . ASP A 1 99 ? -12.830 -1.518 22.356 1.00 91.75 99 ASP A C 1
ATOM 790 O O . ASP A 1 99 ? -13.225 -1.407 23.519 1.00 91.75 99 ASP A O 1
ATOM 794 N N . ARG A 1 100 ? -13.696 -1.605 21.336 1.00 90.81 100 ARG A N 1
ATOM 795 C CA . ARG A 1 100 ? -15.144 -1.594 21.543 1.00 90.81 100 ARG A CA 1
ATOM 796 C C . ARG A 1 100 ? -15.584 -2.763 22.420 1.00 90.81 100 ARG A C 1
ATOM 798 O O . ARG A 1 100 ? -16.359 -2.550 23.347 1.00 90.81 100 ARG A O 1
ATOM 805 N N . ILE A 1 101 ? -15.135 -3.984 22.129 1.00 94.06 101 ILE A N 1
ATOM 806 C CA . ILE A 1 101 ? -15.494 -5.166 22.924 1.00 94.06 101 ILE A CA 1
ATOM 807 C C . ILE A 1 101 ? -15.008 -4.996 24.367 1.00 94.06 101 ILE A C 1
ATOM 809 O O . ILE A 1 101 ? -15.793 -5.226 25.283 1.00 94.06 101 ILE A O 1
ATOM 813 N N . GLU A 1 102 ? -13.776 -4.529 24.571 1.00 93.38 102 GLU A N 1
ATOM 814 C CA . GLU A 1 102 ? -13.194 -4.303 25.896 1.00 93.38 102 GLU A CA 1
ATOM 815 C C . GLU A 1 102 ? -14.027 -3.312 26.720 1.00 93.38 102 GLU A C 1
ATOM 817 O O . GLU A 1 102 ? -14.450 -3.635 27.833 1.00 93.38 102 GLU A O 1
ATOM 822 N N . LEU A 1 103 ? -14.373 -2.155 26.145 1.00 88.56 103 LEU A N 1
ATOM 823 C CA . LEU A 1 103 ? -15.217 -1.151 26.800 1.00 88.56 103 LEU A CA 1
ATOM 824 C C . LEU A 1 103 ? -16.595 -1.710 27.183 1.00 88.56 103 LEU A C 1
ATOM 826 O O . LEU A 1 103 ? -17.094 -1.440 28.277 1.00 88.56 103 LEU A O 1
ATOM 830 N N . HIS A 1 104 ? -17.199 -2.535 26.322 1.00 90.31 104 HIS A N 1
ATOM 831 C CA . HIS A 1 104 ? -18.487 -3.166 26.622 1.00 90.31 104 HIS A CA 1
ATOM 832 C C . HIS A 1 104 ? -18.357 -4.218 27.729 1.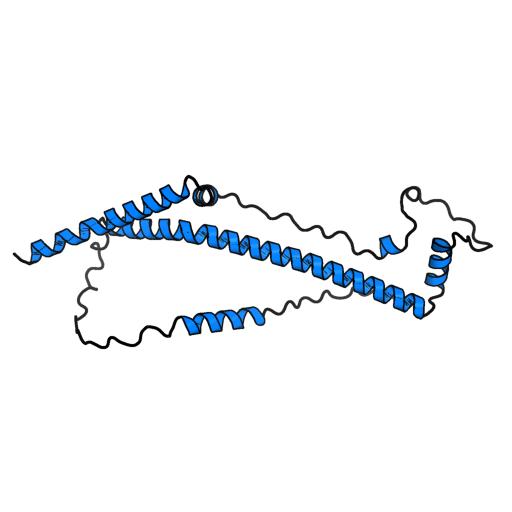00 90.31 104 HIS A C 1
ATOM 834 O O . HIS A 1 104 ? -19.221 -4.292 28.600 1.00 90.31 104 HIS A O 1
ATOM 840 N N . THR A 1 105 ? -17.280 -5.008 27.739 1.00 93.00 105 THR A N 1
ATOM 841 C CA . THR A 1 105 ? -17.034 -5.982 28.814 1.00 93.00 105 THR A CA 1
ATOM 842 C C . THR A 1 105 ? -16.789 -5.298 30.156 1.00 93.00 105 THR A C 1
ATOM 844 O O . THR A 1 105 ? -17.402 -5.681 31.147 1.00 93.00 105 THR A O 1
ATOM 847 N N . ALA A 1 106 ? -16.004 -4.217 30.186 1.00 89.56 106 ALA A N 1
ATOM 848 C CA . ALA A 1 106 ? -15.759 -3.437 31.397 1.00 89.56 106 ALA A CA 1
ATOM 849 C C . ALA A 1 106 ? -17.049 -2.811 31.953 1.00 89.56 106 ALA A C 1
ATOM 851 O O . ALA A 1 106 ? -17.256 -2.763 33.169 1.00 89.56 106 ALA A O 1
ATOM 852 N N . TYR A 1 107 ? -17.938 -2.361 31.064 1.00 87.75 107 TYR A N 1
ATOM 853 C CA . TYR A 1 107 ? -19.253 -1.849 31.430 1.00 87.75 107 TYR A CA 1
ATOM 854 C C . TYR A 1 107 ? -20.163 -2.930 32.024 1.00 87.75 107 TYR A C 1
ATOM 856 O O . TYR A 1 107 ? -20.791 -2.698 33.057 1.00 87.75 107 TYR A O 1
ATOM 864 N N . LEU A 1 108 ? -20.207 -4.122 31.420 1.00 91.50 108 LEU A N 1
ATOM 865 C CA . LEU A 1 108 ? -20.972 -5.254 31.954 1.00 91.50 108 LEU A CA 1
ATOM 866 C C . LEU A 1 108 ? -20.463 -5.675 33.340 1.00 91.50 108 LEU A C 1
ATOM 868 O O . LEU A 1 108 ? -21.269 -5.824 34.258 1.00 91.50 108 LEU A O 1
ATOM 872 N N . ASP A 1 109 ? -19.145 -5.743 33.530 1.00 93.38 109 ASP A N 1
ATOM 873 C CA . ASP A 1 109 ? -18.527 -6.018 34.833 1.00 93.38 109 ASP A CA 1
ATOM 874 C C . ASP A 1 109 ? -18.867 -4.946 35.884 1.00 93.38 109 ASP A C 1
ATOM 876 O O . ASP A 1 109 ? -18.980 -5.231 37.078 1.00 93.38 109 ASP A O 1
ATOM 880 N N . ALA A 1 110 ? -19.003 -3.677 35.484 1.00 87.75 110 ALA A N 1
ATOM 881 C CA . ALA A 1 110 ? -19.422 -2.601 36.384 1.00 87.75 110 ALA A CA 1
ATOM 882 C C . ALA A 1 110 ? -20.905 -2.721 36.790 1.00 87.75 110 ALA A C 1
ATOM 884 O O . ALA A 1 110 ? -21.249 -2.454 37.945 1.00 87.75 110 ALA A O 1
ATOM 885 N N . ILE A 1 111 ? -21.770 -3.177 35.874 1.00 89.56 111 ILE A N 1
ATOM 886 C CA . ILE A 1 111 ? -23.175 -3.492 36.173 1.00 89.56 111 ILE A CA 1
ATOM 887 C C . ILE A 1 111 ? -23.268 -4.670 37.144 1.00 89.56 111 ILE A C 1
ATOM 889 O O . ILE A 1 111 ? -23.997 -4.581 38.131 1.00 89.56 111 ILE A O 1
ATOM 893 N N . GLU A 1 112 ? -22.530 -5.754 36.897 1.00 93.44 112 GLU A N 1
ATOM 894 C CA . GLU A 1 112 ? -22.569 -6.955 37.739 1.00 93.44 112 GLU A CA 1
ATOM 895 C C . GLU A 1 112 ? -22.071 -6.675 39.166 1.00 93.44 112 GLU A C 1
ATOM 897 O O . GLU A 1 112 ? -22.642 -7.169 40.138 1.00 93.44 112 GLU A O 1
ATOM 902 N N . ARG A 1 113 ? -21.079 -5.786 39.315 1.00 93.38 113 ARG A N 1
ATOM 903 C CA . ARG A 1 113 ? -20.611 -5.288 40.622 1.00 93.38 113 ARG A CA 1
ATOM 904 C C . ARG A 1 113 ? -21.604 -4.365 41.336 1.00 93.38 113 ARG A C 1
ATOM 906 O O . ARG A 1 113 ? -21.388 -4.038 42.502 1.00 93.38 113 ARG A O 1
ATOM 913 N N . GLY A 1 114 ? -22.683 -3.952 40.672 1.00 89.31 114 GLY A N 1
ATOM 914 C CA . GLY A 1 114 ? -23.728 -3.119 41.258 1.00 89.31 114 GLY A CA 1
ATOM 915 C C . GLY A 1 114 ? -23.259 -1.709 41.602 1.00 89.31 114 GLY A C 1
ATOM 916 O O . GLY A 1 114 ? -23.697 -1.158 42.613 1.00 89.31 114 GLY A O 1
ATOM 917 N N . GLU A 1 115 ? -22.367 -1.120 40.795 1.00 89.88 115 GLU A N 1
ATOM 918 C CA . GLU A 1 115 ? -21.880 0.238 41.043 1.00 89.88 115 GLU A CA 1
ATOM 919 C C . GLU A 1 115 ? -23.059 1.227 41.168 1.00 89.88 115 GLU A C 1
ATOM 921 O O . GLU A 1 115 ? -23.793 1.458 40.199 1.00 89.88 115 GLU A O 1
ATOM 926 N N . PRO A 1 116 ? -23.271 1.845 42.347 1.00 79.38 116 PRO A N 1
ATOM 927 C CA . PRO A 1 116 ? -24.495 2.589 42.633 1.00 79.38 116 PRO A CA 1
ATOM 928 C C . PRO A 1 116 ? -24.637 3.851 41.774 1.00 79.38 116 PRO A C 1
ATOM 930 O O . PRO A 1 116 ? -25.755 4.317 41.567 1.00 79.38 116 PRO A O 1
ATOM 933 N N . GLY A 1 117 ? -23.528 4.402 41.268 1.00 78.19 117 GLY A N 1
ATOM 934 C CA . GLY A 1 117 ? -23.540 5.512 40.313 1.00 78.19 117 GLY A CA 1
ATOM 935 C C . GLY A 1 117 ? -24.053 5.089 38.936 1.00 78.19 117 GLY A C 1
ATOM 936 O O . GLY A 1 117 ? -24.941 5.741 38.391 1.00 78.19 117 GLY A O 1
ATOM 937 N N . LEU A 1 118 ? -23.559 3.959 38.420 1.00 80.50 118 LEU A N 1
ATOM 938 C CA . LEU A 1 118 ? -23.932 3.424 37.110 1.00 80.50 118 LEU A CA 1
ATOM 939 C C . LEU A 1 118 ? -25.387 2.940 37.087 1.00 80.50 118 LEU A C 1
ATOM 941 O O . LEU A 1 118 ? -26.129 3.226 36.157 1.00 80.50 118 LEU A O 1
ATOM 945 N N . VAL A 1 119 ? -25.834 2.253 38.140 1.00 82.31 119 VAL A N 1
ATOM 946 C CA . VAL A 1 119 ? -27.226 1.783 38.239 1.00 82.31 119 VAL A CA 1
ATOM 947 C C . VAL A 1 119 ? -28.204 2.962 38.276 1.00 82.31 119 VAL A C 1
ATOM 949 O O . VAL A 1 119 ? -29.278 2.887 37.681 1.00 82.31 119 VAL A O 1
ATOM 952 N N . ARG A 1 120 ? -27.840 4.073 38.933 1.00 78.38 120 ARG A N 1
ATOM 953 C CA . ARG A 1 120 ? -28.661 5.293 38.956 1.00 78.38 120 ARG A CA 1
ATOM 954 C C . ARG A 1 120 ? -28.712 5.980 37.595 1.00 78.38 120 ARG A C 1
ATOM 956 O O . ARG A 1 120 ? -29.803 6.367 37.188 1.00 78.38 120 ARG A O 1
ATOM 963 N N . SER A 1 121 ? -27.585 6.105 36.889 1.00 72.75 121 SER A N 1
ATOM 964 C CA . SER A 1 121 ? -27.577 6.701 35.546 1.00 72.75 121 SER A CA 1
ATOM 965 C C . SER A 1 121 ? -28.349 5.842 34.541 1.00 72.75 121 SER A C 1
ATOM 967 O O . SER A 1 121 ? -29.149 6.363 33.771 1.00 72.75 121 SER A O 1
ATOM 969 N N . LEU A 1 122 ? -28.210 4.518 34.621 1.00 79.62 122 LEU A N 1
ATOM 970 C CA . LEU A 1 122 ? -28.923 3.564 33.771 1.00 79.62 122 LEU A CA 1
ATOM 971 C C . LEU A 1 122 ? -30.430 3.567 34.066 1.00 79.62 122 LEU A C 1
ATOM 973 O O . LEU A 1 122 ? -31.238 3.568 33.141 1.00 79.62 122 LEU A O 1
ATOM 977 N N . ALA A 1 123 ? -30.828 3.644 35.342 1.00 77.56 123 ALA A N 1
ATOM 978 C CA . ALA A 1 123 ? -32.229 3.814 35.728 1.00 77.56 123 ALA A CA 1
ATOM 979 C C . ALA A 1 123 ? -32.806 5.160 35.256 1.00 77.56 123 ALA A C 1
ATOM 981 O O . ALA A 1 123 ? -33.965 5.209 34.844 1.00 77.56 123 ALA A O 1
ATOM 982 N N . ALA A 1 124 ? -32.014 6.234 35.278 1.00 72.25 124 ALA A N 1
ATOM 983 C CA . ALA A 1 124 ? -32.434 7.533 34.766 1.00 72.25 124 ALA A CA 1
ATOM 984 C C . ALA A 1 124 ? -32.641 7.505 33.240 1.00 72.25 124 ALA A C 1
ATOM 986 O O . ALA A 1 124 ? -33.680 7.969 32.772 1.00 72.25 124 ALA A O 1
ATOM 987 N N . GLU A 1 125 ? -31.720 6.905 32.474 1.00 73.69 125 GLU A N 1
ATOM 988 C CA . GLU A 1 125 ? -31.823 6.821 31.008 1.00 73.69 125 GLU A CA 1
ATOM 989 C C . GLU A 1 125 ? -32.891 5.827 30.526 1.00 73.69 125 GLU A C 1
ATOM 991 O O . GLU A 1 125 ? -33.716 6.169 29.682 1.00 73.69 125 GLU A O 1
ATOM 996 N N . GLN A 1 126 ? -32.914 4.599 31.057 1.00 75.94 126 GLN A N 1
ATOM 997 C CA . GLN A 1 126 ? -33.796 3.532 30.559 1.00 75.94 126 GLN A CA 1
ATOM 998 C C . GLN A 1 126 ? -35.230 3.645 31.081 1.00 75.94 126 GLN A C 1
ATOM 1000 O O . GLN A 1 126 ? -36.171 3.329 30.355 1.00 75.94 126 GLN A O 1
ATOM 1005 N N . LEU A 1 127 ? -35.431 4.072 32.335 1.00 73.81 127 LEU A N 1
ATOM 1006 C CA . LEU A 1 127 ? -36.783 4.207 32.890 1.00 73.81 127 LEU A CA 1
ATOM 1007 C C . LEU A 1 127 ? -37.368 5.612 32.725 1.00 73.81 127 LEU A C 1
ATOM 1009 O O . LEU A 1 127 ? -38.525 5.807 33.107 1.00 73.81 127 LEU A O 1
ATOM 1013 N N . ASN A 1 128 ? -36.602 6.586 32.209 1.00 68.69 128 ASN A N 1
ATOM 1014 C CA . ASN A 1 128 ? -36.977 8.007 32.193 1.00 68.69 128 ASN A CA 1
ATOM 1015 C C . ASN A 1 128 ? -37.555 8.467 33.553 1.00 68.69 128 ASN A C 1
ATOM 1017 O O . ASN A 1 128 ? -38.460 9.301 33.634 1.00 68.69 128 ASN A O 1
ATOM 1021 N N . ARG A 1 129 ? -37.106 7.834 34.648 1.00 63.53 129 ARG A N 1
ATOM 1022 C CA . ARG A 1 129 ? -37.578 8.115 36.001 1.00 63.53 129 ARG A CA 1
ATOM 1023 C C . ARG A 1 129 ? -36.625 9.118 36.611 1.00 63.53 129 ARG A C 1
ATOM 1025 O O . ARG A 1 129 ? -35.522 8.769 37.014 1.00 63.53 129 ARG A O 1
ATOM 1032 N N . ILE A 1 130 ? -37.091 10.355 36.703 1.00 58.47 130 ILE A N 1
ATOM 1033 C CA . ILE A 1 130 ? -36.413 11.408 37.449 1.00 58.47 130 ILE A CA 1
ATOM 1034 C C . ILE A 1 130 ? -36.503 11.035 38.941 1.00 58.47 130 ILE A C 1
ATOM 1036 O O . ILE A 1 130 ? -37.619 10.874 39.451 1.00 58.47 130 ILE A O 1
ATOM 1040 N N . PRO A 1 131 ? -35.376 10.828 39.644 1.00 58.97 131 PRO A N 1
ATOM 1041 C CA . PRO A 1 131 ? -35.391 10.496 41.062 1.00 58.97 131 PRO A CA 1
ATOM 1042 C C . PRO A 1 131 ? -36.049 11.624 41.868 1.00 58.97 131 PRO A C 1
ATOM 1044 O O . PRO A 1 131 ? -35.811 12.812 41.644 1.00 58.97 131 PRO A O 1
ATOM 1047 N N . ALA A 1 132 ? -36.925 11.250 42.802 1.00 58.09 132 ALA A N 1
ATOM 1048 C CA . ALA A 1 132 ? -37.687 12.206 43.595 1.00 58.09 132 ALA A CA 1
ATOM 1049 C C . ALA A 1 132 ? -36.743 13.065 44.457 1.00 58.09 132 ALA A C 1
ATOM 1051 O O . ALA A 1 132 ? -36.097 12.550 45.366 1.00 58.09 132 ALA A O 1
ATOM 1052 N N . GLY A 1 133 ? -36.687 14.370 44.173 1.00 66.69 133 GLY A N 1
ATOM 1053 C CA . GLY A 1 133 ? -35.902 15.349 44.934 1.00 66.69 133 GLY A CA 1
ATOM 1054 C C . GLY A 1 133 ? -34.752 16.011 44.170 1.00 66.69 133 GLY A C 1
ATOM 1055 O O . GLY A 1 133 ? -34.190 16.978 44.678 1.00 66.69 133 GLY A O 1
ATOM 1056 N N . GLU A 1 134 ? -34.427 15.564 42.954 1.00 61.69 134 GLU A N 1
ATOM 1057 C CA . GLU A 1 134 ? -33.434 16.228 42.102 1.00 61.69 134 GLU A CA 1
ATOM 1058 C C . GLU A 1 134 ? -34.127 17.188 41.122 1.00 61.69 134 GLU A C 1
ATOM 1060 O O . GLU A 1 134 ? -34.982 16.798 40.328 1.00 61.69 134 GLU A O 1
ATOM 1065 N N . SER A 1 135 ? -33.783 18.476 41.208 1.00 52.53 135 SER A N 1
ATOM 1066 C CA . SER A 1 135 ? -34.233 19.490 40.251 1.00 52.53 135 SER A CA 1
ATOM 1067 C C . SER A 1 135 ? -33.322 19.431 39.022 1.00 52.53 135 SER A C 1
ATOM 1069 O O . SER A 1 135 ? -32.102 19.458 39.207 1.00 52.53 135 SER A O 1
ATOM 1071 N N . PRO A 1 136 ? -33.852 19.348 37.788 1.00 55.44 136 PRO A N 1
ATOM 1072 C CA . PRO A 1 136 ? -33.031 19.301 36.585 1.00 55.44 136 PRO A CA 1
ATOM 1073 C C . PRO A 1 136 ? -32.163 20.561 36.515 1.00 55.44 136 PRO A C 1
ATOM 1075 O O . PRO A 1 136 ? -32.653 21.668 36.278 1.00 55.44 136 PRO A O 1
ATOM 1078 N N . LEU A 1 137 ? -30.862 20.400 36.763 1.00 55.97 137 LEU A N 1
ATOM 1079 C CA . LEU A 1 137 ? -29.890 21.464 36.568 1.00 55.97 137 LEU A CA 1
ATOM 1080 C C . LEU A 1 137 ? -29.840 21.756 35.068 1.00 55.97 137 LEU A C 1
ATOM 1082 O O . LEU A 1 137 ? -29.492 20.887 34.278 1.00 55.97 137 LEU A O 1
ATOM 1086 N N . LEU A 1 138 ? -30.299 22.965 34.739 1.00 49.16 138 LEU A N 1
ATOM 1087 C CA . LEU A 1 138 ? -30.307 23.684 33.465 1.00 49.16 138 LEU A CA 1
ATOM 1088 C C . LEU A 1 138 ? -29.751 22.934 32.236 1.00 49.16 138 LEU A C 1
ATOM 1090 O O . LEU A 1 138 ? -28.606 22.478 32.249 1.00 49.16 138 LEU A O 1
ATOM 1094 N N . PRO A 1 139 ? -30.495 22.921 31.114 1.00 48.22 139 PRO A N 1
ATOM 1095 C CA . PRO A 1 139 ? -30.028 22.314 29.880 1.00 48.22 139 PRO A CA 1
ATOM 1096 C C . PRO A 1 139 ? -28.740 23.011 29.437 1.00 48.22 139 PRO A C 1
ATOM 1098 O O . PRO A 1 139 ? -28.750 24.180 29.052 1.00 48.22 139 PRO A O 1
ATOM 1101 N N . THR A 1 140 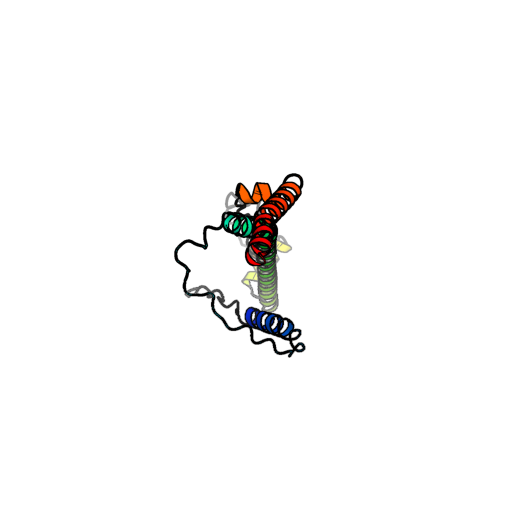? -27.620 22.286 29.462 1.00 48.44 140 THR A N 1
ATOM 1102 C CA . THR A 1 140 ? -26.465 22.663 28.647 1.00 48.44 140 THR A CA 1
ATOM 1103 C C . THR A 1 140 ? -26.992 22.775 27.221 1.00 48.44 140 THR A C 1
ATOM 1105 O O . THR A 1 140 ? -27.533 21.807 26.683 1.00 48.44 140 THR A O 1
ATOM 1108 N N . SER A 1 141 ? -26.909 23.971 26.641 1.00 48.56 141 SER A N 1
ATOM 1109 C CA . SER A 1 141 ? -27.617 24.450 25.443 1.00 48.56 141 SER A CA 1
ATOM 1110 C C . SER A 1 141 ? -27.345 23.682 24.139 1.00 48.56 141 SER A C 1
ATOM 1112 O O . SER A 1 141 ? -27.832 24.080 23.087 1.00 48.56 141 SER A O 1
ATOM 1114 N N . ASN A 1 142 ? -26.643 22.550 24.204 1.00 45.31 142 ASN A N 1
ATOM 1115 C CA . ASN A 1 142 ? -26.431 21.619 23.099 1.00 45.31 142 ASN A CA 1
ATOM 1116 C C . ASN A 1 142 ? -27.122 20.254 23.280 1.00 45.31 142 ASN A C 1
ATOM 1118 O O . ASN A 1 142 ? -26.978 19.399 22.421 1.00 45.31 142 ASN A O 1
ATOM 1122 N N . THR A 1 143 ? -27.894 20.016 24.344 1.00 47.69 143 THR A N 1
ATOM 1123 C CA . THR A 1 143 ? -28.484 18.690 24.651 1.00 47.69 143 THR A CA 1
ATOM 1124 C C . THR A 1 143 ? -29.709 18.294 23.817 1.00 47.69 143 THR A C 1
ATOM 1126 O O . THR A 1 143 ? -30.052 17.118 23.786 1.00 47.69 143 THR A O 1
ATOM 1129 N N . LEU A 1 144 ? -30.339 19.210 23.070 1.00 46.59 144 LEU A N 1
ATOM 1130 C CA . LEU A 1 144 ? -31.555 18.909 22.287 1.00 46.59 144 LEU A CA 1
ATOM 1131 C C . LEU A 1 144 ? -31.333 17.973 21.078 1.00 46.59 144 LEU A C 1
ATOM 1133 O O . LEU A 1 144 ? -32.305 17.527 20.476 1.00 46.59 144 LEU A O 1
ATOM 1137 N N . PHE A 1 145 ? -30.080 17.643 20.743 1.00 46.06 145 PHE A N 1
ATOM 1138 C CA . PHE A 1 145 ? -29.728 16.716 19.657 1.00 46.06 145 PHE A CA 1
ATOM 1139 C C . PHE A 1 145 ? -28.720 15.628 20.059 1.00 46.06 145 PHE A C 1
ATOM 1141 O O . PHE A 1 145 ? -28.242 14.891 19.193 1.00 46.06 145 PHE A O 1
ATOM 1148 N N . LEU A 1 146 ? -28.373 15.502 21.346 1.00 46.94 146 LEU A N 1
ATOM 1149 C CA . LEU A 1 146 ? -27.582 14.360 21.801 1.00 46.94 146 LEU A CA 1
ATOM 1150 C C . LEU A 1 146 ? -28.537 13.245 22.243 1.00 46.94 146 LEU A C 1
ATOM 1152 O O . LEU A 1 146 ? -29.255 13.438 23.222 1.00 46.94 146 LEU A O 1
ATOM 1156 N N . PRO A 1 147 ? -28.584 12.095 21.542 1.00 47.53 147 PRO A N 1
ATOM 1157 C CA . PRO A 1 147 ? -29.274 10.926 22.067 1.00 47.53 147 PRO A CA 1
ATOM 1158 C C . PRO A 1 147 ? -28.695 10.607 23.450 1.00 47.53 147 PRO A C 1
ATOM 1160 O O . PRO A 1 147 ? -27.482 10.446 23.588 1.00 47.53 147 PRO A O 1
ATOM 1163 N N . ALA A 1 148 ? -29.568 10.562 24.458 1.00 51.88 148 ALA A N 1
ATOM 1164 C CA . ALA A 1 148 ? -29.267 10.211 25.845 1.00 51.88 148 ALA A CA 1
ATOM 1165 C C . ALA A 1 148 ? -28.994 8.707 25.967 1.00 51.88 148 ALA A C 1
ATOM 1167 O O . ALA A 1 148 ? -29.755 7.977 26.592 1.00 51.88 148 ALA A O 1
ATOM 1168 N N . SER A 1 149 ? -27.992 8.229 25.235 1.00 60.12 149 SER A N 1
ATOM 1169 C CA . SER A 1 149 ? -27.539 6.854 25.316 1.00 60.12 149 SER A CA 1
ATOM 1170 C C . SER A 1 149 ? -26.117 6.868 25.849 1.00 60.12 149 SER A C 1
ATOM 1172 O O . SER A 1 149 ? -25.225 7.342 25.135 1.00 60.12 149 SER A O 1
ATOM 1174 N N . VAL A 1 150 ? -25.894 6.290 27.034 1.00 63.53 150 VAL A N 1
ATOM 1175 C CA . VAL A 1 150 ? -24.545 6.069 27.597 1.00 63.53 150 VAL A CA 1
ATOM 1176 C C . VAL A 1 150 ? -23.603 5.478 26.539 1.00 63.53 150 VAL A C 1
ATOM 1178 O O . VAL A 1 150 ? -22.429 5.821 26.473 1.00 63.53 150 VAL A O 1
ATOM 1181 N N . PHE A 1 151 ? -24.144 4.654 25.634 1.00 63.94 151 PHE A N 1
ATOM 1182 C CA . PHE A 1 151 ? -23.431 4.017 24.528 1.00 63.94 151 PHE A CA 1
ATOM 1183 C C . PHE A 1 151 ? -22.628 4.966 23.633 1.00 63.94 151 PHE A C 1
ATOM 1185 O O . PHE A 1 151 ? -21.639 4.528 23.061 1.00 63.94 151 PHE A O 1
ATOM 1192 N N . ARG A 1 152 ? -22.994 6.249 23.527 1.00 65.62 152 ARG A N 1
ATOM 1193 C CA . ARG A 1 152 ? -22.227 7.214 22.728 1.00 65.62 152 ARG A CA 1
ATOM 1194 C C . ARG A 1 152 ? -20.843 7.480 23.319 1.00 65.62 152 ARG A C 1
ATOM 1196 O O . ARG A 1 152 ? -19.894 7.636 22.561 1.00 65.62 152 ARG A O 1
ATOM 1203 N N . ASP A 1 153 ? -20.742 7.491 24.644 1.00 69.25 153 ASP A N 1
ATOM 1204 C CA . ASP A 1 153 ? -19.479 7.702 25.356 1.00 69.25 153 ASP A CA 1
ATOM 1205 C C . ASP A 1 153 ? -18.675 6.393 25.493 1.00 69.25 153 ASP A C 1
ATOM 1207 O O . ASP A 1 153 ? -17.475 6.429 25.754 1.00 69.25 153 ASP A O 1
ATOM 1211 N N . LEU A 1 154 ? -19.320 5.235 25.281 1.00 69.69 154 LEU A N 1
ATOM 1212 C CA . LEU A 1 154 ? -18.689 3.906 25.234 1.00 69.69 154 LEU A CA 1
ATOM 1213 C C . LEU A 1 154 ? -18.253 3.476 23.826 1.00 69.69 154 LEU A C 1
ATOM 1215 O O . LEU A 1 154 ? -17.594 2.444 23.681 1.00 69.69 154 LEU A O 1
ATOM 1219 N N . GLU A 1 155 ? -18.633 4.212 22.782 1.00 77.38 155 GLU A N 1
ATOM 1220 C CA . GLU A 1 155 ? -18.150 3.945 21.434 1.00 77.38 155 GLU A CA 1
ATOM 1221 C C . GLU A 1 155 ? -16.776 4.602 21.241 1.00 77.38 155 GLU A C 1
ATOM 1223 O O . GLU A 1 155 ? -16.662 5.828 21.320 1.00 77.38 155 GLU A O 1
ATOM 1228 N N . PRO A 1 156 ? -15.714 3.816 20.984 1.00 77.19 156 PRO A N 1
ATOM 1229 C CA . PRO A 1 156 ? -14.414 4.382 20.658 1.00 77.19 156 PRO A CA 1
ATOM 1230 C C . PRO A 1 156 ? -14.527 5.292 19.427 1.00 77.19 156 PRO A C 1
ATOM 1232 O O . PRO A 1 156 ? -15.292 5.026 18.493 1.00 77.19 156 PRO A O 1
ATOM 1235 N N . GLY A 1 157 ? -13.786 6.404 19.453 1.00 77.75 157 GLY A N 1
ATOM 1236 C CA . GLY A 1 157 ? -13.879 7.465 18.453 1.00 77.75 157 GLY A CA 1
ATOM 1237 C C . GLY A 1 157 ? -13.722 6.965 17.012 1.00 77.75 157 GLY A C 1
ATOM 1238 O O . GLY A 1 157 ? -13.091 5.944 16.734 1.00 77.75 157 GLY A O 1
ATOM 1239 N N . LEU A 1 158 ? -14.300 7.706 16.063 1.00 75.44 158 LEU A N 1
ATOM 1240 C CA . LEU A 1 158 ? -14.214 7.367 14.643 1.00 75.44 158 LEU A CA 1
ATOM 1241 C C . LEU A 1 158 ? -12.746 7.297 14.197 1.00 75.44 158 LEU A C 1
ATOM 1243 O O . LEU A 1 158 ? -12.023 8.293 14.256 1.00 75.44 158 LEU A O 1
ATOM 1247 N N . ILE A 1 159 ? -12.318 6.133 13.699 1.00 78.38 159 ILE A N 1
ATOM 1248 C CA . ILE A 1 159 ? -10.983 5.978 13.113 1.00 78.38 159 ILE A CA 1
ATOM 1249 C C . ILE A 1 159 ? -10.934 6.823 11.848 1.00 78.38 159 ILE A C 1
ATOM 1251 O O . ILE A 1 159 ? -11.596 6.515 10.852 1.00 78.38 159 ILE A O 1
ATOM 1255 N N . THR A 1 160 ? -10.121 7.871 11.873 1.00 80.31 160 THR A N 1
ATOM 1256 C CA . THR A 1 160 ? -9.763 8.596 10.658 1.00 80.31 160 THR A CA 1
ATOM 1257 C C . THR A 1 160 ? -8.566 7.889 10.048 1.00 80.31 160 THR A C 1
ATOM 1259 O O . THR A 1 160 ? -7.447 8.004 10.535 1.00 80.31 160 THR A O 1
ATOM 1262 N N . ILE A 1 161 ? -8.817 7.086 9.018 1.00 81.31 161 ILE A N 1
ATOM 1263 C CA . ILE A 1 161 ? -7.748 6.440 8.258 1.00 81.31 161 ILE A CA 1
ATOM 1264 C C . ILE A 1 161 ? -7.240 7.472 7.261 1.00 81.31 161 ILE A C 1
ATOM 1266 O O . ILE A 1 161 ? -8.007 7.930 6.412 1.00 81.31 161 ILE A O 1
ATOM 1270 N N . GLU A 1 162 ? -5.967 7.846 7.379 1.00 83.94 162 GLU A N 1
ATOM 1271 C CA . GLU A 1 162 ? -5.338 8.777 6.445 1.00 83.94 162 GLU A CA 1
ATOM 1272 C C . GLU A 1 162 ? -5.488 8.254 5.006 1.00 83.94 162 GLU A C 1
ATOM 1274 O O . GLU A 1 162 ? -5.209 7.075 4.733 1.00 83.94 162 GLU A O 1
ATOM 1279 N N . PRO A 1 163 ? -5.957 9.094 4.067 1.00 80.75 163 PRO A N 1
ATOM 1280 C CA . PRO A 1 163 ? -6.118 8.679 2.688 1.00 80.75 163 PRO A CA 1
ATOM 1281 C C . PRO A 1 163 ? -4.759 8.289 2.101 1.00 80.75 163 PRO A C 1
ATOM 1283 O O . PRO A 1 163 ? -3.744 8.953 2.325 1.00 80.75 163 PRO A O 1
ATOM 1286 N N . ARG A 1 164 ? -4.741 7.209 1.310 1.00 81.88 164 ARG A N 1
ATOM 1287 C CA . ARG A 1 164 ? -3.544 6.772 0.586 1.00 81.88 164 ARG A CA 1
ATOM 1288 C C . ARG A 1 164 ? -2.993 7.941 -0.235 1.00 81.88 164 ARG A C 1
ATOM 1290 O O . ARG A 1 164 ? -3.687 8.494 -1.088 1.00 81.88 164 ARG A O 1
ATOM 1297 N N . GLN A 1 165 ? -1.732 8.298 -0.008 1.00 79.25 165 GLN A N 1
ATOM 1298 C CA . GLN A 1 165 ? -1.047 9.295 -0.826 1.00 79.25 165 GLN A CA 1
ATOM 1299 C C . GLN A 1 165 ? -0.685 8.674 -2.179 1.00 79.25 165 GLN A C 1
ATOM 1301 O O . GLN A 1 165 ? 0.311 7.963 -2.302 1.00 79.25 165 GLN A O 1
ATOM 1306 N N . ILE A 1 166 ? -1.504 8.932 -3.198 1.00 77.38 166 ILE A N 1
ATOM 1307 C CA . ILE A 1 166 ? -1.243 8.476 -4.567 1.00 77.38 166 ILE A CA 1
ATOM 1308 C C . ILE A 1 166 ? -0.143 9.364 -5.168 1.00 77.38 166 ILE A C 1
ATOM 1310 O O . ILE A 1 166 ? -0.369 10.534 -5.486 1.00 77.38 166 ILE A O 1
ATOM 1314 N N . LYS A 1 167 ? 1.071 8.823 -5.303 1.00 75.44 167 LYS A N 1
ATOM 1315 C CA . LYS A 1 167 ? 2.222 9.538 -5.872 1.00 75.44 167 LYS A CA 1
ATOM 1316 C C . LYS A 1 167 ? 2.252 9.382 -7.388 1.00 75.44 167 LYS A C 1
ATOM 1318 O O . LYS A 1 167 ? 3.029 8.597 -7.893 1.00 75.44 167 LYS A O 1
ATOM 1323 N N . ASN A 1 168 ? 1.467 10.176 -8.110 1.00 73.25 168 ASN A N 1
ATOM 1324 C CA . ASN A 1 168 ? 1.397 10.099 -9.573 1.00 73.25 168 ASN A CA 1
ATOM 1325 C C . ASN A 1 168 ? 2.732 10.475 -10.253 1.00 73.25 168 ASN A C 1
ATOM 1327 O O . ASN A 1 168 ? 2.965 11.644 -10.572 1.00 73.25 168 ASN A O 1
ATOM 1331 N N . SER A 1 169 ? 3.600 9.49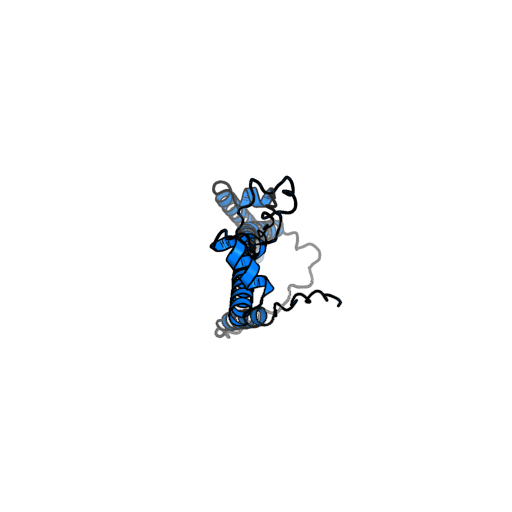8 -10.517 1.00 79.19 169 SER A N 1
ATOM 1332 C CA . SER A 1 169 ? 4.801 9.705 -11.334 1.00 79.19 169 SER A CA 1
ATOM 1333 C C . SER A 1 169 ? 4.472 9.565 -12.825 1.00 79.19 169 SER A C 1
ATOM 1335 O O . SER A 1 169 ? 3.670 8.724 -13.228 1.00 79.19 169 SER A O 1
ATOM 1337 N N . LEU A 1 170 ? 5.104 10.365 -13.693 1.00 81.56 170 LEU A N 1
ATOM 1338 C CA . LEU A 1 170 ? 4.927 10.238 -15.151 1.00 81.56 170 LEU A CA 1
ATOM 1339 C C . LEU A 1 170 ? 5.329 8.847 -15.660 1.00 81.56 170 LEU A C 1
ATOM 1341 O O . LEU A 1 170 ? 4.697 8.324 -16.576 1.00 81.56 170 LEU A O 1
ATOM 1345 N N . LEU A 1 171 ? 6.349 8.245 -15.038 1.00 73.25 171 LEU A N 1
ATOM 1346 C CA . LEU A 1 171 ? 6.813 6.903 -15.374 1.00 73.25 171 LEU A CA 1
ATOM 1347 C C . LEU A 1 171 ? 5.751 5.853 -15.024 1.00 73.25 171 LEU A C 1
ATOM 1349 O O . LEU A 1 171 ? 5.412 5.032 -15.869 1.00 73.25 171 LEU A O 1
ATOM 1353 N N . GLU A 1 172 ? 5.170 5.949 -13.826 1.00 77.81 172 GLU A N 1
ATOM 1354 C CA . GLU A 1 172 ? 4.062 5.100 -13.370 1.00 77.81 172 GLU A CA 1
ATOM 1355 C C . GLU A 1 172 ? 2.854 5.232 -14.304 1.00 77.81 172 GLU A C 1
ATOM 1357 O O . GLU A 1 172 ? 2.287 4.240 -14.760 1.00 77.81 172 GLU A O 1
ATOM 1362 N N . ARG A 1 173 ? 2.510 6.463 -14.702 1.00 81.56 173 ARG A N 1
ATOM 1363 C CA . ARG A 1 173 ? 1.423 6.711 -15.656 1.00 81.56 173 ARG A CA 1
ATOM 1364 C C . ARG A 1 173 ? 1.667 6.031 -17.006 1.00 81.56 173 ARG A C 1
ATOM 1366 O O . ARG A 1 173 ? 0.718 5.555 -17.628 1.00 81.56 173 ARG A O 1
ATOM 1373 N N . TRP A 1 174 ? 2.911 5.990 -17.479 1.00 78.12 174 TRP A N 1
ATOM 1374 C CA . TRP A 1 174 ? 3.261 5.328 -18.738 1.00 78.12 174 TRP A CA 1
ATOM 1375 C C . TRP A 1 174 ? 3.307 3.803 -18.613 1.00 78.12 174 TRP A C 1
ATOM 1377 O O . TRP A 1 174 ? 2.898 3.119 -19.550 1.00 78.12 174 TRP A O 1
ATOM 1387 N N . THR A 1 175 ? 3.739 3.255 -17.474 1.00 74.38 175 THR A N 1
ATOM 1388 C CA . THR A 1 175 ? 3.787 1.797 -17.254 1.00 74.38 175 THR A CA 1
ATOM 1389 C C . THR A 1 175 ? 2.431 1.185 -16.897 1.00 74.38 175 THR A C 1
ATOM 1391 O O . THR A 1 175 ? 2.195 -0.003 -17.155 1.00 74.38 175 THR A O 1
ATOM 1394 N N . THR A 1 176 ? 1.520 1.976 -16.333 1.00 76.88 176 THR A N 1
ATOM 1395 C CA . THR A 1 176 ? 0.181 1.528 -15.925 1.00 76.88 176 THR A CA 1
ATOM 1396 C C . THR A 1 176 ? -0.842 1.600 -17.058 1.00 76.88 176 THR A C 1
ATOM 1398 O O . THR A 1 176 ? -1.798 0.833 -17.056 1.00 76.88 176 THR A O 1
ATOM 1401 N N . ASN A 1 177 ? -0.635 2.451 -18.066 1.00 85.25 177 ASN A N 1
ATOM 1402 C CA . ASN A 1 177 ? -1.563 2.569 -19.189 1.00 85.25 177 ASN A CA 1
ATOM 1403 C C . ASN A 1 177 ? -1.506 1.338 -20.119 1.00 85.25 177 ASN A C 1
ATOM 1405 O O . ASN A 1 177 ? -0.483 1.087 -20.764 1.00 85.25 177 ASN A O 1
ATOM 1409 N N . ASP A 1 178 ? -2.625 0.619 -20.240 1.00 84.62 178 ASP A N 1
ATOM 1410 C CA . ASP A 1 178 ? -2.754 -0.605 -21.046 1.00 84.62 178 ASP A CA 1
ATOM 1411 C C . ASP A 1 178 ? -2.423 -0.404 -22.528 1.00 84.62 178 ASP A C 1
ATOM 1413 O O . ASP A 1 178 ? -1.928 -1.320 -23.182 1.00 84.62 178 ASP A O 1
ATOM 1417 N N . HIS A 1 179 ? -2.624 0.802 -23.065 1.00 88.56 179 HIS A N 1
ATOM 1418 C CA . HIS A 1 179 ? -2.283 1.084 -24.457 1.00 88.56 179 HIS A CA 1
ATOM 1419 C C . HIS A 1 179 ? -0.784 1.295 -24.676 1.00 88.56 179 HIS A C 1
ATOM 1421 O O . HIS A 1 179 ? -0.284 0.960 -25.744 1.00 88.56 179 HIS A O 1
ATOM 1427 N N . ILE A 1 180 ? -0.058 1.840 -23.694 1.00 88.69 180 ILE A N 1
ATOM 1428 C CA . ILE A 1 180 ? 1.357 2.228 -23.844 1.00 88.69 180 ILE A CA 1
ATOM 1429 C C . ILE A 1 180 ? 2.293 1.094 -23.394 1.00 88.69 180 ILE A C 1
ATOM 1431 O O . ILE A 1 180 ? 3.373 0.918 -23.957 1.00 88.69 180 ILE A O 1
ATOM 1435 N N . ARG A 1 181 ? 1.856 0.255 -22.447 1.00 86.19 181 ARG A N 1
ATOM 1436 C CA . ARG A 1 181 ? 2.607 -0.913 -21.964 1.00 86.19 181 ARG A CA 1
ATOM 1437 C C . ARG A 1 181 ? 3.131 -1.843 -23.075 1.00 86.19 181 ARG A C 1
ATOM 1439 O O . ARG A 1 181 ? 4.332 -2.121 -23.058 1.00 86.19 181 ARG A O 1
ATOM 1446 N N . PRO A 1 182 ? 2.321 -2.325 -24.042 1.00 89.62 182 PRO A N 1
ATOM 1447 C CA . PRO A 1 182 ? 2.834 -3.202 -25.095 1.00 89.62 182 PRO A CA 1
ATOM 1448 C C . PRO A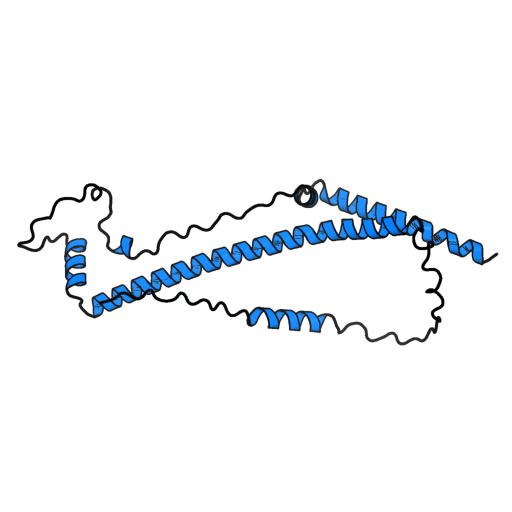 1 182 ? 3.864 -2.495 -25.984 1.00 89.62 182 PRO A C 1
ATOM 1450 O O . PRO A 1 182 ? 4.820 -3.132 -26.422 1.00 89.62 182 PRO A O 1
ATOM 1453 N N . TRP A 1 183 ? 3.733 -1.179 -26.189 1.00 93.50 183 TRP A N 1
ATOM 1454 C CA . TRP A 1 183 ? 4.724 -0.391 -26.925 1.00 93.50 183 TRP A CA 1
ATOM 1455 C C . TRP A 1 183 ? 6.057 -0.286 -26.185 1.00 93.50 183 TRP A C 1
ATOM 1457 O O . TRP A 1 183 ? 7.093 -0.382 -26.834 1.00 93.50 183 TRP A O 1
ATOM 1467 N N . LEU A 1 184 ? 6.065 -0.159 -24.850 1.00 88.75 184 LEU A N 1
ATOM 1468 C CA . LEU A 1 184 ? 7.314 -0.201 -24.075 1.00 88.75 184 LEU A CA 1
ATOM 1469 C C . LEU A 1 184 ? 8.002 -1.565 -24.170 1.00 88.75 184 LEU A C 1
ATOM 1471 O O . LEU A 1 184 ? 9.219 -1.620 -24.340 1.00 88.75 184 LEU A O 1
ATOM 1475 N N . ILE A 1 185 ? 7.238 -2.657 -24.080 1.00 90.06 185 ILE A N 1
ATOM 1476 C CA . ILE A 1 185 ? 7.781 -4.019 -24.203 1.00 90.06 185 ILE A CA 1
ATOM 1477 C C . ILE A 1 185 ? 8.375 -4.218 -25.600 1.00 90.06 185 ILE A C 1
ATOM 1479 O O . ILE A 1 185 ? 9.493 -4.716 -25.735 1.00 90.06 185 ILE A O 1
ATOM 1483 N N . LEU A 1 186 ? 7.656 -3.781 -26.638 1.00 93.25 186 LEU A N 1
ATOM 1484 C CA . LEU A 1 186 ? 8.113 -3.870 -28.020 1.00 93.25 186 LEU A CA 1
ATOM 1485 C C . LEU A 1 186 ? 9.359 -3.006 -28.258 1.00 93.25 186 LEU A C 1
ATOM 1487 O O . LEU A 1 186 ? 10.328 -3.494 -28.833 1.00 93.25 186 LEU A O 1
ATOM 1491 N N . ALA A 1 187 ? 9.384 -1.768 -27.757 1.00 92.06 187 ALA A N 1
ATOM 1492 C CA . ALA A 1 187 ? 10.550 -0.890 -27.835 1.00 92.06 187 ALA A CA 1
ATOM 1493 C C . ALA A 1 187 ? 11.770 -1.495 -27.122 1.00 92.06 187 ALA A C 1
ATOM 1495 O O . ALA A 1 187 ? 12.860 -1.509 -27.690 1.00 92.06 187 ALA A O 1
ATOM 1496 N N . GLY A 1 188 ? 11.587 -2.061 -25.924 1.00 91.38 188 GLY A N 1
ATOM 1497 C CA . GLY A 1 188 ? 12.642 -2.769 -25.197 1.00 91.38 188 GLY A CA 1
ATOM 1498 C C . GLY A 1 188 ? 13.160 -3.994 -25.950 1.00 91.38 188 GLY A C 1
ATOM 1499 O O . GLY A 1 188 ? 14.369 -4.180 -26.057 1.00 91.38 188 GLY A O 1
ATOM 1500 N N . GLY A 1 189 ? 12.265 -4.789 -26.544 1.00 92.81 189 GLY A N 1
ATOM 1501 C CA . GLY A 1 189 ? 12.632 -5.941 -27.371 1.00 92.81 189 GLY A CA 1
ATOM 1502 C C . GLY A 1 189 ? 13.409 -5.554 -28.633 1.00 92.81 189 GLY A C 1
ATOM 1503 O O . GLY A 1 189 ? 14.425 -6.173 -28.947 1.00 92.81 189 GLY A O 1
ATOM 1504 N N . VAL A 1 190 ? 12.988 -4.491 -29.325 1.00 92.62 190 VAL A N 1
ATOM 1505 C CA . VAL A 1 190 ? 13.706 -3.947 -30.490 1.00 92.62 190 VAL A CA 1
ATOM 1506 C C . VAL A 1 190 ? 15.086 -3.430 -30.081 1.00 92.62 190 VAL A C 1
ATOM 1508 O O . VAL A 1 190 ? 16.074 -3.718 -30.754 1.00 92.62 190 VAL A O 1
ATOM 1511 N N . MET A 1 191 ? 15.182 -2.722 -28.954 1.00 90.31 191 MET A N 1
ATOM 1512 C CA . MET A 1 191 ? 16.445 -2.201 -28.430 1.00 90.31 191 MET A CA 1
ATOM 1513 C C . MET A 1 191 ? 17.423 -3.330 -28.066 1.00 90.31 191 MET A C 1
ATOM 1515 O O . MET A 1 191 ? 18.606 -3.250 -28.394 1.00 90.31 191 MET A O 1
ATOM 1519 N N . LEU A 1 192 ? 16.918 -4.418 -27.474 1.00 91.19 192 LEU A N 1
ATOM 1520 C CA . LEU A 1 192 ? 17.690 -5.630 -27.198 1.00 91.19 192 LEU A CA 1
ATOM 1521 C C . LEU A 1 192 ? 18.226 -6.257 -28.495 1.00 91.19 192 LEU A C 1
ATOM 1523 O O . LEU A 1 192 ? 19.402 -6.601 -28.578 1.00 91.19 192 LEU A O 1
ATOM 1527 N N . LEU A 1 193 ? 17.371 -6.381 -29.515 1.00 90.00 193 LEU A N 1
ATOM 1528 C CA . LEU A 1 193 ? 17.716 -6.997 -30.797 1.00 90.00 193 LEU A CA 1
ATOM 1529 C C . LEU A 1 193 ? 18.780 -6.186 -31.553 1.00 90.00 193 LEU A C 1
ATOM 1531 O O . LEU A 1 193 ? 19.744 -6.761 -32.058 1.00 90.00 193 LEU A O 1
ATOM 1535 N N . ILE A 1 194 ? 18.654 -4.855 -31.562 1.00 88.25 194 ILE A N 1
ATOM 1536 C CA . ILE A 1 194 ? 19.661 -3.939 -32.122 1.00 88.25 194 ILE A CA 1
ATOM 1537 C C . ILE A 1 194 ? 20.995 -4.075 -31.378 1.00 88.25 194 ILE A C 1
ATOM 1539 O O . ILE A 1 194 ? 22.044 -4.119 -32.016 1.00 88.25 194 ILE A O 1
ATOM 1543 N N . GLY A 1 195 ? 20.967 -4.184 -30.046 1.00 86.00 195 GLY A N 1
ATOM 1544 C CA . GLY A 1 195 ? 22.171 -4.375 -29.236 1.00 86.00 195 GLY A CA 1
ATOM 1545 C C . GLY A 1 195 ? 22.879 -5.712 -29.478 1.00 86.00 195 GLY A C 1
ATOM 1546 O O . GLY A 1 195 ? 24.101 -5.784 -29.358 1.00 86.00 195 GLY A O 1
ATOM 1547 N N . LEU A 1 196 ? 22.135 -6.758 -29.858 1.00 84.88 196 LEU A N 1
ATOM 1548 C CA . LEU A 1 196 ? 22.667 -8.107 -30.080 1.00 84.88 196 LEU A CA 1
ATOM 1549 C C . LEU A 1 196 ? 23.221 -8.324 -31.503 1.00 84.88 196 LEU A C 1
ATOM 1551 O O . LEU A 1 196 ? 24.159 -9.098 -31.692 1.00 84.88 196 LEU A O 1
ATOM 1555 N N . LEU A 1 197 ? 22.677 -7.616 -32.499 1.00 83.31 197 LEU A N 1
ATOM 1556 C CA . LEU A 1 197 ? 23.073 -7.688 -33.914 1.00 83.31 197 LEU A CA 1
ATOM 1557 C C . LEU A 1 197 ? 24.574 -7.468 -34.217 1.00 83.31 197 LEU A C 1
ATOM 1559 O O . LEU A 1 197 ? 25.112 -8.228 -35.028 1.00 83.31 197 LEU A O 1
ATOM 1563 N N . PRO A 1 198 ? 25.297 -6.492 -33.625 1.00 70.00 198 PRO A N 1
ATOM 1564 C CA . PRO A 1 198 ? 26.704 -6.260 -33.969 1.00 70.00 198 PRO A CA 1
ATOM 1565 C C . PRO A 1 198 ? 27.640 -7.406 -33.554 1.00 70.00 198 PRO A C 1
ATOM 1567 O O . PRO A 1 198 ? 28.752 -7.502 -34.076 1.00 70.00 198 PRO A O 1
ATOM 1570 N N . MET A 1 199 ? 27.200 -8.308 -32.671 1.00 62.19 199 MET A N 1
ATOM 1571 C CA . MET A 1 199 ? 28.048 -9.363 -32.111 1.00 62.19 199 MET A CA 1
ATOM 1572 C C . MET A 1 199 ? 28.445 -10.430 -33.147 1.00 62.19 199 MET A C 1
ATOM 1574 O O . MET A 1 199 ? 29.540 -10.983 -33.072 1.00 62.19 199 MET A O 1
ATOM 1578 N N . GLN A 1 200 ? 27.601 -10.697 -34.152 1.00 63.84 200 GLN A N 1
ATOM 1579 C CA . GLN A 1 200 ? 27.827 -11.802 -35.097 1.00 63.84 200 GLN A CA 1
ATOM 1580 C C . GLN A 1 200 ? 28.886 -11.512 -36.173 1.00 63.84 200 GLN A C 1
ATOM 1582 O O . GLN A 1 200 ? 29.461 -12.440 -36.733 1.00 63.84 200 GLN A O 1
ATOM 1587 N N . ARG A 1 201 ? 29.214 -10.242 -36.454 1.00 62.06 201 ARG A N 1
ATOM 1588 C CA . ARG A 1 201 ? 30.126 -9.889 -37.564 1.00 62.06 201 ARG A CA 1
ATOM 1589 C C . ARG A 1 201 ? 31.618 -10.057 -37.255 1.00 62.06 201 ARG A C 1
ATOM 1591 O O . ARG A 1 201 ? 32.450 -9.859 -38.138 1.00 62.06 201 ARG A O 1
ATOM 1598 N N . ARG A 1 202 ? 31.983 -10.376 -36.010 1.00 60.97 202 ARG A N 1
ATOM 1599 C CA . ARG A 1 202 ? 33.386 -10.377 -35.558 1.00 60.97 202 ARG A CA 1
ATOM 1600 C C . ARG A 1 202 ? 34.076 -11.742 -35.648 1.00 60.97 202 ARG A C 1
ATOM 1602 O O . ARG A 1 202 ? 35.297 -11.791 -35.532 1.00 60.97 202 ARG A O 1
ATOM 1609 N N . GLU A 1 203 ? 33.332 -12.826 -35.866 1.00 62.88 203 GLU A N 1
ATOM 1610 C CA . GLU A 1 203 ? 33.893 -14.187 -35.898 1.00 62.88 203 GLU A CA 1
ATOM 1611 C C . GLU A 1 203 ? 34.426 -14.585 -37.284 1.00 62.88 203 GLU A C 1
ATOM 1613 O O . GLU A 1 203 ? 35.501 -15.176 -37.367 1.00 62.88 203 GLU A O 1
ATOM 1618 N N . GLU A 1 204 ? 33.776 -14.165 -38.376 1.00 63.97 204 GLU A N 1
ATOM 1619 C CA . GLU A 1 204 ? 34.218 -14.488 -39.748 1.00 63.97 204 GLU A CA 1
ATOM 1620 C C . GLU A 1 204 ? 35.571 -13.864 -40.125 1.00 63.97 204 GLU A C 1
ATOM 1622 O O . GLU A 1 204 ? 36.340 -14.452 -40.878 1.00 63.97 204 GLU A O 1
ATOM 1627 N N . SER A 1 205 ? 35.919 -12.708 -39.557 1.00 60.34 205 SER A N 1
ATOM 1628 C CA . SER A 1 205 ? 37.181 -12.012 -39.869 1.00 60.34 205 SER A CA 1
ATOM 1629 C C . SER A 1 205 ? 38.413 -12.572 -39.148 1.00 60.34 205 SER A C 1
ATOM 1631 O O . SER A 1 205 ? 39.516 -12.089 -39.383 1.00 60.34 205 SER A O 1
ATOM 1633 N N . ARG A 1 206 ? 38.260 -13.577 -38.273 1.00 59.12 206 ARG A N 1
ATOM 1634 C CA . ARG A 1 206 ? 39.391 -14.279 -37.633 1.00 59.12 206 ARG A CA 1
ATOM 1635 C C . ARG A 1 206 ? 39.685 -15.655 -38.235 1.00 59.12 206 ARG A C 1
ATOM 1637 O O . ARG A 1 206 ? 40.630 -16.299 -37.790 1.00 59.12 206 ARG A O 1
ATOM 1644 N N . ALA A 1 207 ? 38.871 -16.113 -39.185 1.00 62.12 207 ALA A N 1
ATOM 1645 C CA . ALA A 1 207 ? 39.019 -17.416 -39.832 1.00 62.12 207 ALA A CA 1
ATOM 1646 C C . ALA A 1 207 ? 39.737 -17.358 -41.200 1.00 62.12 207 ALA A C 1
ATOM 1648 O O . ALA A 1 207 ? 39.968 -18.410 -41.793 1.00 62.12 207 ALA A O 1
ATOM 1649 N N . LEU A 1 208 ? 40.089 -16.158 -41.681 1.00 53.31 208 LEU A N 1
ATOM 1650 C CA . LEU A 1 208 ? 40.872 -15.893 -42.898 1.00 53.31 208 LEU A CA 1
ATOM 1651 C C . LEU A 1 208 ? 42.246 -15.330 -42.523 1.00 53.31 208 LEU A C 1
ATOM 1653 O O . LEU A 1 208 ? 43.225 -15.694 -43.209 1.00 53.31 208 LEU A O 1
#

Secondary structure (DSSP, 8-state):
---PPPPP-----GGGHHHHHHHHHHHSSSS--------------SS-TTTTT--TTHHHHHHHHHHHHHHHHHHHHHHHHHHHHHHHHHHHHHHHHHHHHHHHHHHHHHHHTT-HHHHHHHHHHHH----TT-------TTGGGS---THHHHSPPP--PPPP-----HHHHHHH-TTTHHHHHHHHHHHHHHHHGGGGGGSGGG--